Protein AF-A0A3D2EP25-F1 (afdb_monomer)

Structure (mmCIF, N/CA/C/O backbone):
data_AF-A0A3D2EP25-F1
#
_entry.id   AF-A0A3D2EP25-F1
#
loop_
_atom_site.group_PDB
_atom_site.id
_atom_site.type_symbol
_atom_site.label_atom_id
_atom_site.label_alt_id
_atom_site.label_comp_id
_atom_site.label_asym_id
_atom_site.label_entity_id
_atom_site.label_seq_id
_atom_site.pdbx_PDB_ins_code
_atom_site.Cartn_x
_atom_site.Cartn_y
_atom_site.Cartn_z
_atom_site.occupancy
_atom_site.B_iso_or_equiv
_atom_site.auth_seq_id
_atom_site.auth_comp_id
_atom_site.auth_asym_id
_atom_site.auth_atom_id
_atom_site.pdbx_PDB_model_num
ATOM 1 N N . ASP A 1 1 ? 24.628 8.363 -8.877 1.00 90.25 1 ASP A N 1
ATOM 2 C CA . ASP A 1 1 ? 23.465 8.975 -9.559 1.00 90.25 1 ASP A CA 1
ATOM 3 C C . ASP A 1 1 ? 23.582 8.885 -11.073 1.00 90.25 1 ASP A C 1
ATOM 5 O O . ASP A 1 1 ? 22.772 8.184 -11.657 1.00 90.25 1 ASP A O 1
ATOM 9 N N . GLY A 1 2 ? 24.633 9.426 -11.708 1.00 96.81 2 GLY A N 1
ATOM 10 C CA . GLY A 1 2 ? 24.825 9.293 -13.168 1.00 96.81 2 GLY A CA 1
ATOM 11 C C . GLY A 1 2 ? 24.742 7.853 -13.701 1.00 96.81 2 GLY A C 1
ATOM 12 O O . GLY A 1 2 ? 24.039 7.593 -14.666 1.00 96.81 2 GLY A O 1
ATOM 13 N N . ARG A 1 3 ? 25.333 6.878 -12.994 1.00 97.69 3 ARG A N 1
ATOM 14 C CA . ARG A 1 3 ? 25.239 5.460 -13.383 1.00 97.69 3 ARG A CA 1
ATOM 15 C C . ARG A 1 3 ? 23.808 4.904 -13.372 1.00 97.69 3 ARG A C 1
ATOM 17 O O . ARG A 1 3 ? 23.504 4.062 -14.204 1.00 97.69 3 ARG A O 1
ATOM 24 N N . PHE A 1 4 ? 22.944 5.357 -12.457 1.00 97.94 4 PHE A N 1
ATOM 25 C CA . PHE A 1 4 ? 21.532 4.951 -12.445 1.00 97.94 4 PHE A CA 1
ATOM 26 C C . PHE A 1 4 ? 20.822 5.490 -13.685 1.00 97.94 4 PHE A C 1
ATOM 28 O O . PHE A 1 4 ? 20.170 4.725 -14.385 1.00 97.94 4 PHE A O 1
ATOM 35 N N . LYS A 1 5 ? 21.019 6.778 -13.992 1.00 97.44 5 LYS A N 1
ATOM 36 C CA . LYS A 1 5 ? 20.476 7.408 -15.199 1.00 97.44 5 LYS A CA 1
ATOM 37 C C . LYS A 1 5 ? 20.883 6.645 -16.460 1.00 97.44 5 LYS A C 1
ATOM 39 O O . LYS A 1 5 ? 20.017 6.273 -17.242 1.00 97.44 5 LYS A O 1
ATOM 44 N N . ASP A 1 6 ? 22.177 6.382 -16.632 1.00 98.19 6 ASP A N 1
ATOM 45 C CA . ASP A 1 6 ? 22.689 5.740 -17.846 1.00 98.19 6 ASP A CA 1
ATOM 46 C C . ASP A 1 6 ? 22.157 4.308 -18.010 1.00 98.19 6 ASP A C 1
ATOM 48 O O . ASP A 1 6 ? 21.801 3.903 -19.113 1.00 98.19 6 ASP A O 1
ATOM 52 N N . LEU A 1 7 ? 22.070 3.541 -16.915 1.00 98.38 7 LEU A N 1
ATOM 53 C CA . LEU A 1 7 ? 21.555 2.170 -16.951 1.00 98.38 7 LEU A CA 1
ATOM 54 C C . LEU A 1 7 ? 20.055 2.122 -17.256 1.00 98.38 7 LEU A C 1
ATOM 56 O O . LEU A 1 7 ? 19.644 1.330 -18.099 1.00 98.38 7 LEU A O 1
ATOM 60 N N . PHE A 1 8 ? 19.248 2.972 -16.614 1.00 98.31 8 PHE A N 1
ATOM 61 C CA . PHE A 1 8 ? 17.814 3.040 -16.907 1.00 98.31 8 PHE A CA 1
ATOM 62 C C . PHE A 1 8 ? 17.558 3.499 -18.344 1.00 98.31 8 PHE A C 1
ATOM 64 O O . PHE A 1 8 ? 16.712 2.915 -19.016 1.00 98.31 8 PHE A O 1
ATOM 71 N N . GLN A 1 9 ? 18.311 4.490 -18.836 1.00 98.44 9 GLN A N 1
ATOM 72 C CA . GLN A 1 9 ? 18.203 4.945 -20.221 1.00 98.44 9 GLN A CA 1
ATOM 73 C C . GLN A 1 9 ? 18.540 3.819 -21.203 1.00 98.44 9 GLN A C 1
ATOM 75 O O . GLN A 1 9 ? 17.787 3.597 -22.145 1.00 98.44 9 GLN A O 1
ATOM 80 N N . HIS A 1 10 ? 19.632 3.086 -20.962 1.00 98.44 10 HIS A N 1
ATOM 81 C CA . HIS A 1 10 ? 20.029 1.963 -21.807 1.00 98.44 10 HIS A CA 1
ATOM 82 C C . HIS A 1 10 ? 18.936 0.890 -21.867 1.00 98.44 10 HIS A C 1
ATOM 84 O O . HIS A 1 10 ? 18.477 0.573 -22.957 1.00 98.44 10 HIS A O 1
ATOM 90 N N . VAL A 1 11 ? 18.467 0.404 -20.710 1.00 98.19 11 VAL A N 1
ATOM 91 C CA . VAL A 1 11 ? 17.406 -0.618 -20.628 1.00 98.19 11 VAL A CA 1
ATOM 92 C C . VAL A 1 11 ? 16.112 -0.128 -21.282 1.00 98.19 11 VAL A C 1
ATOM 94 O O . VAL A 1 11 ? 15.476 -0.868 -22.031 1.00 98.19 11 VAL A O 1
ATOM 97 N N . PHE A 1 12 ? 15.725 1.132 -21.056 1.00 98.38 12 PHE A N 1
ATOM 98 C CA . PHE A 1 12 ? 14.557 1.713 -21.712 1.00 98.38 12 PHE A CA 1
ATOM 99 C C . PHE A 1 12 ? 14.697 1.674 -23.237 1.00 98.38 12 PHE A C 1
ATOM 101 O O . PHE A 1 12 ? 13.811 1.164 -23.920 1.00 98.38 12 PHE A O 1
ATOM 108 N N . GLU A 1 13 ? 15.816 2.162 -23.772 1.00 98.25 13 GLU A N 1
ATOM 109 C CA . GLU A 1 13 ? 16.062 2.224 -25.213 1.00 98.25 13 GLU A CA 1
ATOM 110 C C . GLU A 1 13 ? 16.139 0.848 -25.872 1.00 98.25 13 GLU A C 1
ATOM 112 O O . GLU A 1 13 ? 15.640 0.694 -26.987 1.00 98.25 13 GLU A O 1
ATOM 117 N N . THR A 1 14 ? 16.750 -0.137 -25.210 1.00 98.25 14 THR A N 1
ATOM 118 C CA . THR A 1 14 ? 16.990 -1.458 -25.801 1.00 98.25 14 THR A CA 1
ATOM 119 C C . THR A 1 14 ? 15.847 -2.445 -25.603 1.00 98.25 14 THR A C 1
ATOM 121 O O . THR A 1 14 ? 15.717 -3.363 -26.408 1.00 98.25 14 THR A O 1
ATOM 124 N N . GLU A 1 15 ? 15.031 -2.298 -24.553 1.00 97.75 15 GLU A N 1
ATOM 125 C CA . GLU A 1 15 ? 14.063 -3.335 -24.158 1.00 97.75 15 GLU A CA 1
ATOM 126 C C . GLU A 1 15 ? 12.610 -2.852 -24.021 1.00 97.75 15 GLU A C 1
ATOM 128 O O . GLU A 1 15 ? 11.685 -3.664 -24.154 1.00 97.75 15 GLU A O 1
ATOM 133 N N . PHE A 1 16 ? 12.382 -1.561 -23.743 1.00 97.88 16 PHE A N 1
ATOM 134 C CA . PHE A 1 16 ? 11.060 -1.068 -23.326 1.00 97.88 16 PHE A CA 1
ATOM 135 C C . PHE A 1 16 ? 10.489 0.076 -24.162 1.00 97.88 16 PHE A C 1
ATOM 137 O O . PHE A 1 16 ? 9.285 0.305 -24.081 1.00 97.88 16 PHE A O 1
ATOM 144 N N . LYS A 1 17 ? 11.283 0.764 -24.986 1.00 98.06 17 LYS A N 1
ATOM 145 C CA . LYS A 1 17 ? 10.843 1.941 -25.747 1.00 98.06 17 LYS A CA 1
ATOM 146 C C . LYS A 1 17 ? 9.597 1.671 -26.591 1.00 98.06 17 LYS A C 1
ATOM 148 O O . LYS A 1 17 ? 8.623 2.414 -26.490 1.00 98.06 17 LYS A O 1
ATOM 153 N N . ASP A 1 18 ? 9.610 0.591 -27.367 1.00 98.31 18 ASP A N 1
ATOM 154 C CA . ASP A 1 18 ? 8.485 0.237 -28.238 1.00 98.31 18 ASP A CA 1
ATOM 155 C C . ASP A 1 18 ? 7.261 -0.206 -27.423 1.00 98.31 18 ASP A C 1
ATOM 157 O O . ASP A 1 18 ? 6.143 0.199 -27.726 1.00 98.31 18 ASP A O 1
ATOM 161 N N . LYS A 1 19 ? 7.472 -0.942 -26.322 1.00 98.25 19 LYS A N 1
ATOM 162 C CA . LYS A 1 19 ? 6.398 -1.369 -25.406 1.00 98.25 19 LYS A CA 1
ATOM 163 C C . LYS A 1 19 ? 5.729 -0.183 -24.709 1.00 98.25 19 LYS A C 1
ATOM 165 O O . LYS A 1 19 ? 4.517 -0.169 -24.534 1.00 98.25 19 LYS A O 1
ATOM 170 N N . PHE A 1 20 ? 6.512 0.819 -24.309 1.00 98.44 20 PHE A N 1
ATOM 171 C CA . PHE A 1 20 ? 6.000 2.052 -23.709 1.00 98.44 20 PHE A CA 1
ATOM 172 C C . PHE A 1 20 ? 5.191 2.859 -24.727 1.00 98.44 20 PHE A C 1
ATOM 174 O O . PHE A 1 20 ? 4.110 3.339 -24.394 1.00 98.44 20 PHE A O 1
ATOM 181 N N . ALA A 1 21 ? 5.674 2.954 -25.971 1.00 97.94 21 ALA A N 1
ATOM 182 C CA . ALA A 1 21 ? 4.949 3.615 -27.051 1.00 97.94 21 ALA A CA 1
ATOM 183 C C . ALA A 1 21 ? 3.622 2.905 -27.376 1.00 97.94 21 ALA A C 1
ATOM 185 O O . ALA A 1 21 ? 2.599 3.572 -27.511 1.00 97.94 21 ALA A O 1
ATOM 186 N N . GLU A 1 22 ? 3.621 1.571 -27.444 1.00 98.31 22 GLU A N 1
ATOM 187 C CA . GLU A 1 22 ? 2.414 0.757 -27.645 1.00 98.31 22 GLU A CA 1
ATOM 188 C C . GLU A 1 22 ? 1.399 0.941 -26.507 1.00 98.31 22 GLU A C 1
ATOM 190 O O . GLU A 1 22 ? 0.205 1.091 -26.757 1.00 98.31 22 GLU A O 1
ATOM 195 N N . ALA A 1 23 ? 1.875 1.002 -25.261 1.00 97.81 23 ALA A N 1
ATOM 196 C CA . ALA A 1 23 ? 1.041 1.244 -24.087 1.00 97.81 23 ALA A CA 1
ATOM 197 C C . ALA A 1 23 ? 0.655 2.725 -23.882 1.00 97.81 23 ALA A C 1
ATOM 199 O O . ALA A 1 23 ? -0.112 3.032 -22.970 1.00 97.81 23 ALA A O 1
ATOM 200 N N . GLY A 1 24 ? 1.171 3.653 -24.699 1.00 97.69 24 GLY A N 1
ATOM 201 C CA . GLY A 1 24 ? 0.888 5.088 -24.587 1.00 97.69 24 GLY A CA 1
ATOM 202 C C . GLY A 1 24 ? 1.452 5.753 -23.323 1.00 97.69 24 GLY A C 1
ATOM 203 O O . GLY A 1 24 ? 0.904 6.757 -22.870 1.00 97.69 24 GLY A O 1
ATOM 204 N N . ILE A 1 25 ? 2.527 5.206 -22.748 1.00 98.19 25 ILE A N 1
ATOM 205 C CA . ILE A 1 25 ? 3.183 5.703 -21.527 1.00 98.19 25 ILE A CA 1
ATOM 206 C C . ILE A 1 25 ? 4.621 6.157 -21.807 1.00 98.19 25 ILE A C 1
ATOM 208 O O . ILE A 1 25 ? 5.207 5.849 -22.844 1.00 98.19 25 ILE A O 1
ATOM 212 N N . THR A 1 26 ? 5.213 6.905 -20.875 1.00 97.56 26 THR A N 1
ATOM 213 C CA . THR A 1 26 ? 6.540 7.517 -21.050 1.00 97.56 26 THR A CA 1
ATOM 214 C C . THR A 1 26 ? 7.485 7.208 -19.895 1.00 97.56 26 THR A C 1
ATOM 216 O O . THR A 1 26 ? 7.055 7.005 -18.762 1.00 97.56 26 THR A O 1
ATOM 219 N N . TYR A 1 27 ? 8.786 7.232 -20.183 1.00 98.19 27 TYR A N 1
ATOM 220 C CA . TYR A 1 27 ? 9.862 7.212 -19.194 1.00 98.19 27 TYR A CA 1
ATOM 221 C C . TYR A 1 27 ? 10.592 8.559 -19.207 1.00 98.19 27 TYR A C 1
ATOM 223 O O . TYR A 1 27 ? 10.919 9.078 -20.275 1.00 98.19 27 TYR A O 1
ATOM 231 N N . GLU A 1 28 ? 10.867 9.112 -18.027 1.00 97.25 28 GLU A N 1
ATOM 232 C CA . GLU A 1 28 ? 11.650 10.337 -17.874 1.00 97.25 28 GLU A CA 1
ATOM 233 C C . GLU A 1 28 ? 12.527 10.258 -16.618 1.00 97.25 28 GLU A C 1
ATOM 235 O O . GLU A 1 28 ? 12.061 9.900 -15.537 1.00 97.25 28 GLU A O 1
ATOM 240 N N . HIS A 1 29 ? 13.801 10.631 -16.750 1.00 97.94 29 HIS A N 1
ATOM 241 C CA . HIS A 1 29 ? 14.674 10.881 -15.606 1.00 97.94 29 HIS A CA 1
ATOM 242 C C . HIS A 1 29 ? 14.550 12.344 -15.163 1.00 97.94 29 HIS A C 1
ATOM 244 O O . HIS A 1 29 ? 14.849 13.252 -15.941 1.00 97.94 29 HIS A O 1
ATOM 250 N N . ARG A 1 30 ? 14.256 12.575 -13.880 1.00 97.62 30 ARG A N 1
ATOM 251 C CA . ARG A 1 30 ? 14.241 13.907 -13.254 1.00 97.62 30 ARG A CA 1
ATOM 252 C C . ARG A 1 30 ? 15.264 14.006 -12.129 1.00 97.62 30 ARG A C 1
ATOM 254 O O . ARG A 1 30 ? 15.614 13.004 -11.509 1.00 97.62 30 ARG A O 1
ATOM 261 N N . LEU A 1 31 ? 15.756 15.219 -11.877 1.00 97.31 31 LEU A N 1
ATOM 262 C CA . LEU A 1 31 ? 16.482 15.498 -10.636 1.00 97.31 31 LEU A CA 1
ATOM 263 C C . LEU A 1 31 ? 15.503 15.428 -9.458 1.00 97.31 31 LEU A C 1
ATOM 265 O O . LEU A 1 31 ? 14.314 15.702 -9.619 1.00 97.31 31 LEU A O 1
ATOM 269 N N . ILE A 1 32 ? 15.994 15.014 -8.289 1.00 97.00 32 ILE A N 1
ATOM 270 C CA . ILE A 1 32 ? 15.132 14.679 -7.148 1.00 97.00 32 ILE A CA 1
ATOM 271 C C . ILE A 1 32 ? 14.321 15.879 -6.642 1.00 97.00 32 ILE A C 1
ATOM 273 O O . ILE A 1 32 ? 13.157 15.725 -6.293 1.00 97.00 32 ILE A O 1
ATOM 277 N N . ASP A 1 33 ? 14.910 17.072 -6.661 1.00 96.25 33 ASP A N 1
ATOM 278 C CA . ASP A 1 33 ? 14.290 18.339 -6.276 1.00 96.25 33 ASP A CA 1
ATOM 279 C C . ASP A 1 33 ? 13.156 18.763 -7.226 1.00 96.25 33 ASP A C 1
ATOM 281 O O . ASP A 1 33 ? 12.099 19.205 -6.772 1.00 96.25 33 ASP A O 1
ATOM 285 N N . ASP A 1 34 ? 13.328 18.572 -8.535 1.00 97.00 34 ASP A N 1
ATOM 286 C CA . ASP A 1 34 ? 12.252 18.772 -9.514 1.00 97.00 34 ASP A CA 1
ATOM 287 C C . ASP A 1 34 ? 11.157 17.700 -9.378 1.00 97.00 34 ASP A C 1
ATOM 289 O O . ASP A 1 34 ? 9.966 18.014 -9.399 1.00 97.00 34 ASP A O 1
ATOM 293 N N . MET A 1 35 ? 11.544 16.439 -9.159 1.00 97.75 35 MET A N 1
ATOM 294 C CA . MET A 1 35 ? 10.600 15.326 -9.037 1.00 97.75 35 MET A CA 1
ATOM 295 C C . MET A 1 35 ? 9.664 15.482 -7.832 1.00 97.75 35 MET A C 1
ATOM 297 O O . MET A 1 35 ? 8.453 15.326 -7.983 1.00 97.75 35 MET A O 1
ATOM 301 N N . VAL A 1 36 ? 10.188 15.845 -6.654 1.00 96.69 36 VAL A N 1
ATOM 302 C CA . VAL A 1 36 ? 9.347 16.086 -5.465 1.00 96.69 36 VAL A CA 1
ATOM 303 C C . VAL A 1 36 ? 8.373 17.248 -5.698 1.00 96.69 36 VAL A C 1
ATOM 305 O O . VAL A 1 36 ? 7.209 17.175 -5.309 1.00 96.69 36 VAL A O 1
ATOM 308 N N . ALA A 1 37 ? 8.809 18.308 -6.388 1.00 96.25 37 ALA A N 1
ATOM 309 C CA . ALA A 1 37 ? 7.964 19.459 -6.694 1.00 96.25 37 ALA A CA 1
ATOM 310 C C . ALA A 1 37 ? 6.874 19.128 -7.728 1.00 96.25 37 ALA A C 1
ATOM 312 O O . ALA A 1 37 ? 5.766 19.667 -7.649 1.00 96.25 37 ALA A O 1
ATOM 313 N N . ALA A 1 38 ? 7.180 18.258 -8.692 1.00 95.81 38 ALA A N 1
ATO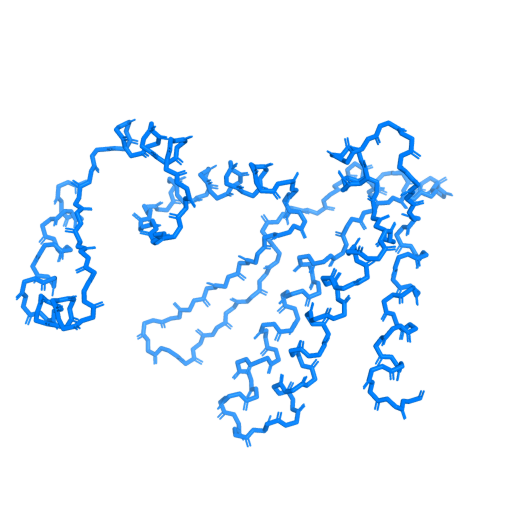M 314 C CA . ALA A 1 38 ? 6.231 17.761 -9.679 1.00 95.81 38 ALA A CA 1
ATOM 315 C C . ALA A 1 38 ? 5.186 16.837 -9.035 1.00 95.81 38 ALA A C 1
ATOM 317 O O . ALA A 1 38 ? 3.987 17.044 -9.234 1.00 95.81 38 ALA A O 1
ATOM 318 N N . ALA A 1 39 ? 5.623 15.892 -8.195 1.00 95.75 39 ALA A N 1
ATOM 319 C CA . ALA A 1 39 ? 4.756 14.941 -7.500 1.00 95.75 39 ALA A CA 1
ATOM 320 C C . ALA A 1 39 ? 3.680 15.632 -6.646 1.00 95.75 39 ALA A C 1
ATOM 322 O O . ALA A 1 39 ? 2.539 15.183 -6.626 1.00 95.75 39 ALA A O 1
ATOM 323 N N . LEU A 1 40 ? 4.009 16.762 -6.010 1.00 94.50 40 LEU A N 1
ATOM 324 C CA . LEU A 1 40 ? 3.052 17.562 -5.233 1.00 94.50 40 LEU A CA 1
ATOM 325 C C . LEU A 1 40 ? 1.984 18.272 -6.084 1.00 94.50 40 LEU A C 1
ATOM 327 O O . LEU A 1 40 ? 0.960 18.691 -5.550 1.00 94.50 40 LEU A O 1
ATOM 331 N N . LYS A 1 41 ? 2.231 18.473 -7.384 1.00 93.44 41 LYS A N 1
ATOM 332 C CA . LYS A 1 41 ? 1.333 19.209 -8.294 1.00 93.44 41 LYS A CA 1
ATOM 333 C C . LYS A 1 41 ? 0.514 18.293 -9.194 1.00 93.44 41 LYS A C 1
ATOM 335 O O . LYS A 1 41 ? -0.534 18.705 -9.687 1.00 93.44 41 LYS A O 1
ATOM 340 N N . TRP A 1 42 ? 1.019 17.099 -9.478 1.00 95.00 42 TRP A N 1
ATOM 341 C CA . TRP A 1 42 ? 0.348 16.129 -10.332 1.00 95.00 42 TRP A CA 1
ATOM 342 C C . TRP A 1 42 ? -0.794 15.422 -9.603 1.00 95.00 42 TRP A C 1
ATOM 344 O O . TRP A 1 42 ? -0.833 15.345 -8.381 1.00 95.00 42 TRP A O 1
ATOM 354 N N . SER A 1 43 ? -1.721 14.858 -10.374 1.00 94.38 43 SER A N 1
ATOM 355 C CA . SER A 1 43 ? -2.892 14.137 -9.856 1.00 94.38 43 SER A CA 1
ATOM 356 C C . SER A 1 43 ? -2.627 12.643 -9.601 1.00 94.38 43 SER A C 1
ATOM 358 O O . SER A 1 43 ? -3.559 11.845 -9.615 1.00 94.38 43 SER A O 1
ATOM 360 N N . GLY A 1 44 ? -1.365 12.249 -9.396 1.00 94.44 44 GLY A N 1
ATOM 361 C CA . GLY A 1 44 ? -0.954 10.844 -9.296 1.00 94.44 44 GLY A CA 1
ATOM 362 C C . GLY A 1 44 ? -0.928 10.113 -10.647 1.00 94.44 44 GLY A C 1
ATOM 363 O O . GLY A 1 44 ? -0.818 10.743 -11.698 1.00 94.44 44 GLY A O 1
ATOM 364 N N . GLY A 1 45 ? -0.998 8.775 -10.619 1.00 94.56 45 GLY A N 1
ATOM 365 C CA . GLY A 1 45 ? -1.067 7.938 -11.829 1.00 94.56 45 GLY A CA 1
ATOM 366 C C . GLY A 1 45 ? 0.277 7.625 -12.498 1.00 94.56 45 GLY A C 1
ATOM 367 O O . GLY A 1 45 ? 0.314 7.351 -13.694 1.00 94.56 45 GLY A O 1
ATOM 368 N N . PHE A 1 46 ? 1.380 7.667 -11.748 1.00 96.56 46 PHE A N 1
ATOM 369 C CA . PHE A 1 46 ? 2.725 7.365 -12.241 1.00 96.56 46 PHE A CA 1
ATOM 370 C C . PHE A 1 46 ? 3.481 6.441 -11.280 1.00 96.56 46 PHE A C 1
ATOM 372 O O . PHE A 1 46 ? 3.166 6.367 -10.093 1.00 96.56 46 PHE A O 1
ATOM 379 N N . VAL A 1 47 ? 4.508 5.759 -11.795 1.00 97.19 47 VAL A N 1
ATOM 380 C CA . VAL A 1 47 ? 5.464 4.992 -10.985 1.00 97.19 47 VAL A CA 1
ATOM 381 C C . VAL A 1 47 ? 6.700 5.847 -10.742 1.00 97.19 47 VAL A C 1
ATOM 383 O O . VAL A 1 47 ? 7.314 6.341 -11.688 1.00 97.19 47 VAL A O 1
ATOM 386 N N . TRP A 1 48 ? 7.087 5.996 -9.477 1.00 97.69 48 TRP A N 1
ATOM 387 C CA . TRP A 1 48 ? 8.305 6.700 -9.092 1.00 97.69 48 TRP A CA 1
ATOM 388 C C . TRP A 1 48 ? 9.396 5.704 -8.700 1.00 97.69 48 TRP A C 1
ATOM 390 O O . TRP A 1 48 ? 9.385 5.137 -7.610 1.00 97.69 48 TRP A O 1
ATOM 400 N N . ALA A 1 49 ? 10.357 5.489 -9.599 1.00 97.88 49 ALA A N 1
ATOM 401 C CA . ALA A 1 49 ? 11.536 4.685 -9.302 1.00 97.88 49 ALA A CA 1
ATOM 402 C C . ALA A 1 49 ? 12.521 5.487 -8.434 1.00 97.88 49 ALA A C 1
ATOM 404 O O . ALA A 1 49 ? 13.231 6.364 -8.931 1.00 97.88 49 ALA A O 1
ATOM 405 N N . CYS A 1 50 ? 12.564 5.184 -7.138 1.00 97.88 50 CYS A N 1
ATOM 406 C CA . CYS A 1 50 ? 13.464 5.827 -6.187 1.00 97.88 50 CYS A CA 1
ATOM 407 C C . CYS A 1 50 ? 14.731 4.999 -5.945 1.00 97.88 50 CYS A C 1
ATOM 409 O O . CYS A 1 50 ? 14.714 3.767 -5.954 1.00 97.88 50 CYS A O 1
ATOM 411 N N . LYS A 1 51 ? 15.845 5.679 -5.654 1.00 97.94 51 LYS A N 1
ATOM 412 C CA . LYS A 1 51 ? 16.981 5.031 -4.983 1.00 97.94 51 LYS A CA 1
ATOM 413 C C . LYS A 1 51 ? 16.579 4.682 -3.549 1.00 97.94 51 LYS A C 1
ATOM 415 O O . LYS A 1 51 ? 15.647 5.267 -3.020 1.00 97.94 51 LYS A O 1
ATOM 420 N N . ASN A 1 52 ? 17.340 3.795 -2.910 1.00 96.12 52 ASN A N 1
ATOM 421 C CA . ASN A 1 52 ? 17.022 3.240 -1.590 1.00 96.12 52 ASN A CA 1
ATOM 422 C C . ASN A 1 52 ? 16.578 4.302 -0.554 1.00 96.12 52 ASN A C 1
ATOM 424 O O . ASN A 1 52 ? 15.428 4.304 -0.135 1.00 96.12 52 ASN A O 1
ATOM 428 N N . TYR A 1 53 ? 17.442 5.274 -0.240 1.00 95.88 53 TYR A N 1
ATOM 429 C CA . TYR A 1 53 ? 17.120 6.326 0.735 1.00 95.88 53 TYR A CA 1
ATOM 430 C C . TYR A 1 53 ? 15.972 7.250 0.294 1.00 95.88 53 TYR A C 1
ATOM 432 O O . TYR A 1 53 ? 15.139 7.636 1.108 1.00 95.88 53 TYR A O 1
ATOM 440 N N . ASP A 1 54 ? 15.912 7.601 -0.995 1.00 96.25 54 ASP A N 1
ATOM 441 C CA . ASP A 1 54 ? 14.820 8.430 -1.515 1.00 96.25 54 ASP A CA 1
ATOM 442 C C . ASP A 1 54 ? 13.481 7.680 -1.406 1.00 96.25 54 ASP A C 1
ATOM 444 O O . ASP A 1 54 ? 12.461 8.282 -1.099 1.00 96.25 54 ASP A O 1
ATOM 448 N N . GLY A 1 55 ? 13.483 6.360 -1.614 1.00 95.38 55 GLY A N 1
ATOM 449 C CA . GLY A 1 55 ? 12.308 5.501 -1.494 1.00 95.38 55 GLY A CA 1
ATOM 450 C C . GLY A 1 55 ? 11.810 5.414 -0.059 1.00 95.38 55 GLY A C 1
ATOM 451 O O . GLY A 1 55 ? 10.625 5.629 0.167 1.00 95.38 55 GLY A O 1
ATOM 452 N N . ASP A 1 56 ? 12.718 5.193 0.891 1.00 91.00 56 ASP A N 1
ATOM 453 C CA . ASP A 1 56 ? 12.431 5.187 2.331 1.00 91.00 56 ASP A CA 1
ATOM 454 C C . ASP A 1 56 ? 11.702 6.480 2.746 1.00 91.00 56 ASP A C 1
ATOM 456 O O . ASP A 1 56 ? 10.526 6.466 3.102 1.00 91.00 56 ASP A O 1
ATOM 460 N N . VAL A 1 57 ? 12.325 7.641 2.524 1.00 92.62 57 VAL A N 1
ATOM 461 C CA . VAL A 1 57 ? 11.769 8.933 2.966 1.00 92.62 57 VAL A CA 1
ATOM 462 C C . VAL A 1 57 ? 10.514 9.356 2.190 1.00 92.62 57 VAL A C 1
ATOM 464 O O . VAL A 1 57 ? 9.568 9.905 2.767 1.00 92.62 57 VAL A O 1
ATOM 467 N N . GLN A 1 58 ? 10.499 9.179 0.865 1.00 95.25 58 GLN A N 1
ATOM 468 C CA . GLN A 1 58 ? 9.380 9.661 0.051 1.00 95.25 58 GLN A CA 1
ATOM 469 C C . GLN A 1 58 ? 8.159 8.744 0.147 1.00 95.25 58 GLN A C 1
ATOM 471 O O . GLN A 1 58 ? 7.043 9.247 0.033 1.00 95.25 58 GLN A O 1
ATOM 476 N N . SER A 1 59 ? 8.335 7.444 0.410 1.00 93.44 59 SER A N 1
ATOM 477 C CA . SER A 1 59 ? 7.209 6.527 0.627 1.00 93.44 59 SER A CA 1
ATOM 478 C C . SER A 1 59 ? 6.349 6.957 1.818 1.00 93.44 59 SER A C 1
ATOM 480 O O . SER A 1 59 ? 5.138 7.103 1.660 1.00 93.44 59 SER A O 1
ATOM 482 N N . ASP A 1 60 ? 6.968 7.313 2.946 1.00 88.25 60 ASP A N 1
ATOM 483 C CA . ASP A 1 60 ? 6.281 7.860 4.122 1.00 88.25 60 ASP A CA 1
ATOM 484 C C . ASP A 1 60 ? 5.547 9.172 3.815 1.00 88.25 60 ASP A C 1
ATOM 486 O O . ASP A 1 60 ? 4.411 9.388 4.249 1.00 88.25 60 ASP A O 1
ATOM 490 N N . THR A 1 61 ? 6.175 10.053 3.029 1.00 91.69 61 THR A N 1
ATOM 491 C CA . THR A 1 61 ? 5.572 11.332 2.620 1.00 91.69 61 THR A CA 1
ATOM 492 C C . THR A 1 61 ? 4.328 11.101 1.760 1.00 91.69 61 THR A C 1
ATOM 494 O O . THR A 1 61 ? 3.293 11.732 1.981 1.00 91.69 61 THR A O 1
ATOM 497 N N . VAL A 1 62 ? 4.407 10.168 0.807 1.00 93.38 62 VAL A N 1
ATOM 498 C CA . VAL A 1 62 ? 3.275 9.769 -0.036 1.00 93.38 62 VAL A CA 1
ATOM 499 C C . VAL A 1 62 ? 2.181 9.130 0.819 1.00 93.38 62 VAL A C 1
ATOM 501 O O . VAL A 1 62 ? 1.039 9.574 0.751 1.00 93.38 62 VAL A O 1
ATOM 504 N N . ALA A 1 63 ? 2.510 8.167 1.683 1.00 88.75 63 ALA A N 1
ATOM 505 C CA . ALA A 1 63 ? 1.540 7.494 2.547 1.00 88.75 63 ALA A CA 1
ATOM 506 C C . ALA A 1 63 ? 0.758 8.484 3.421 1.00 88.75 63 ALA A C 1
ATOM 508 O O . ALA A 1 63 ? -0.469 8.430 3.508 1.00 88.75 63 ALA A O 1
ATOM 509 N N . GLN A 1 64 ? 1.465 9.444 4.022 1.00 87.38 64 GLN A N 1
ATOM 510 C CA . GLN A 1 64 ? 0.845 10.488 4.827 1.00 87.38 64 GLN A CA 1
ATOM 511 C C . GLN A 1 64 ? -0.001 11.454 3.982 1.00 87.38 64 GLN A C 1
ATOM 513 O O . GLN A 1 64 ? -1.055 11.892 4.445 1.00 87.38 64 GLN A O 1
ATOM 518 N N . GLY A 1 65 ? 0.423 11.766 2.752 1.00 91.31 65 GLY A N 1
ATOM 519 C CA . GLY A 1 65 ? -0.333 12.588 1.799 1.00 91.31 65 GLY A CA 1
ATOM 520 C C . GLY A 1 65 ? -1.631 11.934 1.309 1.00 91.31 65 GLY A C 1
ATOM 521 O O . GLY A 1 65 ? -2.605 12.636 1.051 1.00 91.31 65 GLY A O 1
ATOM 522 N N . PHE A 1 66 ? -1.671 10.600 1.254 1.00 90.94 66 PHE A N 1
ATOM 523 C CA . PHE A 1 66 ? -2.878 9.808 0.976 1.00 90.94 66 PHE A CA 1
ATOM 524 C C . PHE A 1 66 ? -3.702 9.479 2.234 1.00 90.94 66 PHE A C 1
ATOM 526 O O . PHE A 1 66 ? -4.726 8.805 2.151 1.00 90.94 66 PHE A O 1
ATOM 533 N N . GLY A 1 67 ? -3.290 9.991 3.396 1.00 89.94 67 GLY A N 1
ATOM 534 C CA . GLY A 1 67 ? -4.072 10.002 4.626 1.00 89.94 67 GLY A CA 1
ATOM 535 C C . GLY A 1 67 ? -3.306 9.468 5.831 1.00 89.94 67 GLY A C 1
ATOM 536 O O . GLY A 1 67 ? -3.145 10.173 6.826 1.00 89.94 67 GLY A O 1
ATOM 537 N N . SER A 1 68 ? -2.823 8.229 5.768 1.00 86.75 68 SER A N 1
ATOM 538 C CA . SER A 1 68 ? -2.177 7.561 6.904 1.00 86.75 68 SER A CA 1
ATOM 539 C C . SER A 1 68 ? -1.164 6.527 6.426 1.00 86.75 68 SER A C 1
ATOM 541 O O . SER A 1 68 ? -1.417 5.805 5.463 1.00 86.75 68 SER A O 1
ATOM 543 N N . LEU A 1 69 ? -0.057 6.373 7.162 1.00 81.19 69 LEU A N 1
ATOM 544 C CA . LEU A 1 69 ? 0.901 5.278 6.950 1.00 81.19 69 LEU A CA 1
ATOM 545 C C . LEU A 1 69 ? 0.236 3.893 7.074 1.00 81.19 69 LEU A C 1
ATOM 547 O O . LEU A 1 69 ? 0.712 2.919 6.499 1.00 81.19 69 LEU A O 1
ATOM 551 N N . GLY A 1 70 ? -0.891 3.799 7.792 1.00 81.25 70 GLY A N 1
ATOM 552 C CA . GLY A 1 70 ? -1.698 2.580 7.889 1.00 81.25 70 GLY A CA 1
ATOM 553 C C . GLY A 1 70 ? -2.409 2.174 6.593 1.00 81.25 70 GLY A C 1
ATOM 554 O O . GLY A 1 70 ? -3.007 1.102 6.561 1.00 81.25 70 GLY A O 1
ATOM 555 N N . LEU A 1 71 ? -2.352 3.001 5.542 1.00 86.81 71 LEU A N 1
ATOM 556 C CA . LEU A 1 71 ? -3.000 2.774 4.245 1.00 86.81 71 LEU A CA 1
ATOM 557 C C . LEU A 1 71 ? -2.007 2.487 3.105 1.00 86.81 71 LEU A C 1
ATOM 559 O O . LEU A 1 71 ? -2.383 2.552 1.936 1.00 86.81 71 LEU A O 1
ATOM 563 N N . MET A 1 72 ? -0.747 2.175 3.420 1.00 89.94 72 MET A N 1
ATOM 564 C CA . MET A 1 72 ? 0.272 1.844 2.422 1.00 89.94 72 MET A CA 1
ATOM 565 C C . MET A 1 72 ? 0.679 0.369 2.485 1.00 89.94 72 MET A C 1
ATOM 567 O O . MET A 1 72 ? 0.882 -0.199 3.558 1.00 89.94 72 MET A O 1
ATOM 571 N N . THR A 1 73 ? 0.834 -0.242 1.311 1.00 90.19 73 THR A N 1
ATOM 572 C CA . THR A 1 73 ? 1.382 -1.593 1.140 1.00 90.19 73 THR A CA 1
ATOM 573 C C . THR A 1 73 ? 2.877 -1.537 0.840 1.00 90.19 73 THR A C 1
ATOM 575 O O . THR A 1 73 ? 3.277 -0.728 0.002 1.00 90.19 73 THR A O 1
ATOM 578 N N . SER A 1 74 ? 3.673 -2.439 1.421 1.00 92.62 74 SER A N 1
ATOM 579 C CA . SER A 1 74 ? 5.072 -2.666 1.035 1.00 92.62 74 SER A CA 1
ATOM 580 C C . SER A 1 74 ? 5.251 -4.105 0.549 1.00 92.62 74 SER A C 1
ATOM 582 O O . SER A 1 74 ? 4.806 -5.049 1.203 1.00 92.62 74 SER A O 1
ATOM 584 N N . VAL A 1 75 ? 5.844 -4.268 -0.636 1.00 94.00 75 VAL A N 1
ATOM 585 C CA . VAL A 1 75 ? 6.127 -5.576 -1.238 1.00 94.00 75 VAL A CA 1
ATOM 586 C C . VAL A 1 75 ? 7.510 -5.539 -1.878 1.00 94.00 75 VAL A C 1
ATOM 588 O O . VAL A 1 75 ? 7.727 -4.833 -2.865 1.00 94.00 75 VAL A O 1
ATOM 591 N N . LEU A 1 76 ? 8.430 -6.340 -1.350 1.00 94.50 76 LEU A N 1
ATOM 592 C CA . LEU A 1 76 ? 9.725 -6.615 -1.953 1.00 94.50 76 LEU A CA 1
ATOM 593 C C . LEU A 1 76 ? 9.601 -7.816 -2.893 1.00 94.50 76 LEU A C 1
ATOM 595 O O . LEU A 1 76 ? 9.196 -8.902 -2.487 1.00 94.50 76 LEU A O 1
ATOM 599 N N . MET A 1 77 ? 10.000 -7.641 -4.151 1.00 94.19 77 MET A N 1
ATOM 600 C CA . MET A 1 77 ? 10.013 -8.706 -5.154 1.00 94.19 77 MET A CA 1
ATOM 601 C C . MET A 1 77 ? 11.415 -8.873 -5.736 1.00 94.19 77 MET A C 1
ATOM 603 O O . MET A 1 77 ? 12.069 -7.896 -6.106 1.00 94.19 77 MET A O 1
ATOM 607 N N . THR A 1 78 ? 11.883 -10.116 -5.836 1.00 94.62 78 THR A N 1
ATOM 608 C CA . THR A 1 78 ? 13.156 -10.421 -6.499 1.00 94.62 78 THR A CA 1
ATOM 609 C C . THR A 1 78 ? 13.043 -10.305 -8.024 1.00 94.62 78 THR A C 1
ATOM 611 O O . THR A 1 78 ? 11.965 -10.516 -8.577 1.00 94.62 78 THR A O 1
ATOM 614 N N . PRO A 1 79 ? 14.148 -10.039 -8.750 1.00 90.75 79 PRO A N 1
ATOM 615 C CA . PRO A 1 79 ? 14.114 -9.869 -10.208 1.00 90.75 79 PRO A CA 1
ATOM 616 C C . PRO A 1 79 ? 13.616 -11.087 -10.999 1.00 90.75 79 PRO A C 1
ATOM 618 O O . PRO A 1 79 ? 13.201 -10.942 -12.144 1.00 90.75 79 PRO A O 1
ATOM 621 N N . ASP A 1 80 ? 13.672 -12.289 -10.419 1.00 92.06 80 ASP A N 1
ATOM 622 C CA . ASP A 1 80 ? 13.140 -13.510 -11.033 1.00 92.06 80 ASP A CA 1
ATOM 623 C C . ASP A 1 80 ? 11.613 -13.652 -10.888 1.00 92.06 80 ASP A C 1
ATOM 625 O O . ASP A 1 80 ? 11.036 -14.573 -11.467 1.00 92.06 80 ASP A O 1
ATOM 629 N N . GLY A 1 81 ? 10.970 -12.765 -10.118 1.00 89.44 81 GLY A N 1
ATOM 630 C CA . GLY A 1 81 ? 9.533 -12.760 -9.852 1.00 89.44 81 GLY A CA 1
ATOM 631 C C . GLY A 1 81 ? 9.041 -13.911 -8.973 1.00 89.44 81 GLY A C 1
ATOM 632 O O . GLY A 1 81 ? 7.835 -14.129 -8.898 1.00 89.44 81 GLY A O 1
ATOM 633 N N . LYS A 1 82 ? 9.941 -14.674 -8.333 1.00 91.94 82 LYS A N 1
ATOM 634 C CA . LYS A 1 82 ? 9.587 -15.905 -7.595 1.00 91.94 82 LYS A CA 1
ATOM 635 C C . LYS A 1 82 ? 9.638 -15.765 -6.083 1.00 91.94 82 LYS A C 1
ATOM 637 O O . LYS A 1 82 ? 9.023 -16.567 -5.384 1.00 91.94 82 LYS A O 1
ATOM 642 N N . THR A 1 83 ? 10.385 -14.790 -5.575 1.00 95.56 83 THR A N 1
ATOM 643 C CA . THR A 1 83 ? 10.476 -14.527 -4.139 1.00 95.56 83 THR A CA 1
ATOM 644 C C . THR A 1 83 ? 9.830 -13.189 -3.843 1.00 95.56 83 THR A C 1
ATOM 646 O O . THR A 1 83 ? 10.153 -12.176 -4.466 1.00 95.56 83 THR A O 1
ATOM 649 N N . VAL A 1 84 ? 8.907 -13.212 -2.886 1.00 95.62 84 VAL A N 1
ATOM 650 C CA . VAL A 1 84 ? 8.178 -12.036 -2.434 1.00 95.62 84 VAL A CA 1
ATOM 651 C C . VAL A 1 84 ? 8.250 -11.965 -0.917 1.00 95.62 84 VAL A C 1
ATOM 653 O O . VAL A 1 84 ? 8.084 -12.974 -0.233 1.00 95.62 84 VAL A O 1
ATOM 656 N N . GLU A 1 85 ? 8.488 -10.768 -0.411 1.00 96.56 85 GLU A N 1
ATOM 657 C CA . GLU A 1 85 ? 8.339 -10.398 0.988 1.00 96.56 85 GLU A CA 1
ATOM 658 C C . GLU A 1 85 ? 7.317 -9.251 1.043 1.00 96.56 85 GLU A C 1
ATOM 660 O O . GLU A 1 85 ? 7.282 -8.399 0.155 1.00 96.56 85 GLU A O 1
ATOM 665 N N . ALA A 1 86 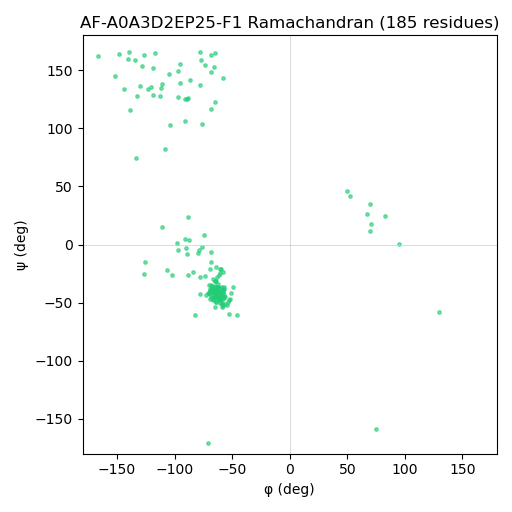? 6.387 -9.318 1.994 1.00 95.75 86 ALA A N 1
ATOM 666 C CA . ALA A 1 86 ? 5.299 -8.360 2.127 1.00 95.75 86 ALA A CA 1
ATOM 667 C C . ALA A 1 86 ? 5.201 -7.917 3.584 1.00 95.75 86 ALA A C 1
ATOM 669 O O . ALA A 1 86 ? 5.063 -8.750 4.484 1.00 95.75 86 ALA A O 1
ATOM 670 N N . GLU A 1 87 ? 5.204 -6.606 3.793 1.00 93.81 87 GLU A N 1
ATOM 671 C CA . GLU A 1 87 ? 5.200 -5.986 5.113 1.00 93.81 87 GLU A CA 1
ATOM 672 C C . GLU A 1 87 ? 4.284 -4.758 5.155 1.00 93.81 87 GLU A C 1
ATOM 674 O O . GLU A 1 87 ? 3.837 -4.218 4.136 1.00 93.81 87 GLU A O 1
ATOM 679 N N . ALA A 1 88 ? 3.989 -4.309 6.373 1.00 87.88 88 ALA A N 1
ATOM 680 C CA . ALA A 1 88 ? 3.415 -2.989 6.579 1.00 87.88 88 ALA A CA 1
ATOM 681 C C . ALA A 1 88 ? 4.530 -1.942 6.454 1.00 87.88 88 ALA A C 1
ATOM 683 O O . ALA A 1 88 ? 5.595 -2.115 7.037 1.00 87.88 88 ALA A O 1
ATOM 684 N N . ALA A 1 89 ? 4.267 -0.826 5.770 1.00 80.06 89 ALA A N 1
ATOM 685 C CA . ALA A 1 89 ? 5.261 0.241 5.607 1.00 80.06 89 ALA A CA 1
ATOM 686 C C . ALA A 1 89 ? 5.589 0.987 6.921 1.00 80.06 89 ALA A C 1
ATOM 688 O O . ALA A 1 89 ? 6.572 1.713 7.003 1.00 80.06 89 ALA A O 1
ATOM 689 N N . HIS A 1 90 ? 4.770 0.827 7.966 1.00 84.25 90 HIS A N 1
ATOM 690 C CA . HIS A 1 90 ? 4.957 1.513 9.242 1.00 84.25 90 HIS A CA 1
ATOM 691 C C . HIS A 1 90 ? 5.728 0.670 10.272 1.00 84.25 90 HIS A C 1
ATOM 693 O O . HIS A 1 90 ? 5.647 -0.556 10.313 1.00 84.25 90 HIS A O 1
ATOM 699 N N . GLY A 1 91 ? 6.380 1.346 11.223 1.00 85.25 91 GLY A N 1
ATOM 700 C CA . GLY A 1 91 ? 7.009 0.698 12.379 1.00 85.25 91 GLY A CA 1
ATOM 701 C C . GLY A 1 91 ? 6.016 0.135 13.412 1.00 85.25 91 GLY A C 1
ATOM 702 O O . GLY A 1 91 ? 4.801 0.139 13.243 1.00 85.25 91 GLY A O 1
ATOM 703 N N . THR A 1 92 ? 6.525 -0.292 14.567 1.00 90.25 92 THR A N 1
ATOM 704 C CA . THR A 1 92 ? 5.769 -1.032 15.605 1.00 90.25 92 THR A CA 1
ATOM 705 C C . THR A 1 92 ? 4.776 -0.202 16.438 1.00 90.25 92 THR A C 1
ATOM 707 O O . THR A 1 92 ? 4.246 -0.684 17.439 1.00 90.25 92 THR A O 1
ATOM 710 N N . VAL A 1 93 ? 4.530 1.060 16.069 1.00 90.75 93 VAL A N 1
ATOM 711 C CA . VAL A 1 93 ? 3.586 1.975 16.742 1.00 90.75 93 VAL A CA 1
ATOM 712 C C . VAL A 1 93 ? 3.789 2.025 18.272 1.00 90.75 93 VAL A C 1
ATOM 714 O O . VAL A 1 93 ? 2.847 1.981 19.068 1.00 90.75 93 VAL A O 1
ATOM 717 N N . THR A 1 94 ? 5.048 2.152 18.716 1.00 93.38 94 THR A N 1
ATOM 718 C CA . THR A 1 94 ? 5.467 2.049 20.132 1.00 93.38 94 THR A CA 1
ATOM 719 C C . THR A 1 94 ? 4.626 2.889 21.095 1.00 93.38 94 THR A C 1
ATOM 721 O O . THR A 1 94 ? 4.342 2.464 22.214 1.00 93.38 94 THR A O 1
ATOM 724 N N . ARG A 1 95 ? 4.184 4.080 20.675 1.00 92.88 95 ARG A N 1
ATOM 725 C CA . ARG A 1 95 ? 3.323 4.948 21.489 1.00 92.88 95 ARG A CA 1
ATOM 726 C C . ARG A 1 95 ? 2.002 4.267 21.867 1.00 92.88 95 ARG A C 1
ATOM 728 O O . ARG A 1 95 ? 1.604 4.347 23.027 1.00 92.88 95 ARG A O 1
ATOM 735 N N . HIS A 1 96 ? 1.336 3.604 20.922 1.00 95.19 96 HIS A N 1
ATOM 736 C CA . HIS A 1 96 ? 0.094 2.874 21.192 1.00 95.19 96 HIS A CA 1
ATOM 737 C C . HIS A 1 96 ? 0.374 1.649 22.060 1.00 95.19 96 HIS A C 1
ATOM 739 O O . HIS A 1 96 ? -0.346 1.406 23.025 1.00 95.19 96 HIS A O 1
ATOM 745 N N . TYR A 1 97 ? 1.483 0.950 21.807 1.00 96.81 97 TYR A N 1
ATOM 746 C CA . TYR A 1 97 ? 1.889 -0.183 22.635 1.00 96.81 97 TYR A CA 1
ATOM 747 C C . TYR A 1 97 ? 2.084 0.201 24.114 1.00 96.81 97 TYR A C 1
ATOM 749 O O . TYR A 1 97 ? 1.641 -0.519 25.006 1.00 96.81 97 TYR A O 1
ATOM 757 N N . ARG A 1 98 ? 2.654 1.378 24.413 1.00 96.50 98 ARG A N 1
ATOM 758 C CA . ARG A 1 98 ? 2.781 1.873 25.800 1.00 96.50 98 ARG A CA 1
ATOM 759 C C . ARG A 1 98 ? 1.436 2.156 26.475 1.00 96.50 98 ARG A C 1
ATOM 761 O O . ARG A 1 98 ? 1.344 2.004 27.690 1.00 96.50 98 ARG A O 1
ATOM 768 N N . LEU A 1 99 ? 0.412 2.564 25.724 1.00 96.19 99 LEU A N 1
ATOM 769 C CA . LEU A 1 99 ? -0.951 2.727 26.246 1.00 96.19 99 LEU A CA 1
ATOM 770 C C . LEU A 1 99 ? -1.600 1.365 26.509 1.00 96.19 99 LEU A C 1
ATOM 772 O O . LEU A 1 99 ? -2.158 1.159 27.585 1.00 96.19 99 LEU A O 1
ATOM 776 N N . HIS A 1 100 ? -1.439 0.422 25.581 1.00 96.44 100 HIS A N 1
ATOM 777 C CA . HIS A 1 100 ? -1.903 -0.952 25.747 1.00 96.44 100 HIS A CA 1
ATOM 778 C C . HIS A 1 100 ? -1.307 -1.615 27.003 1.00 96.44 100 HIS A C 1
ATOM 780 O O . HIS A 1 100 ? -2.041 -2.194 27.796 1.00 96.44 100 HIS A O 1
ATOM 786 N N . GLN A 1 101 ? -0.005 -1.436 27.267 1.00 97.31 101 GLN A N 1
ATOM 787 C CA . GLN A 1 101 ? 0.644 -1.934 28.492 1.00 97.31 101 GLN A CA 1
ATOM 788 C C . GLN A 1 101 ? 0.051 -1.364 29.794 1.00 97.31 101 GLN A C 1
ATOM 790 O O . GLN A 1 101 ? 0.224 -1.954 30.855 1.00 97.31 101 GLN A O 1
ATOM 795 N N . GLN A 1 102 ? -0.635 -0.221 29.727 1.00 97.56 102 GLN A N 1
ATOM 796 C CA . GLN A 1 102 ? -1.337 0.390 30.861 1.00 97.56 102 GLN A CA 1
ATOM 797 C C . GLN A 1 102 ? -2.803 -0.067 30.964 1.00 97.56 102 GLN A C 1
ATOM 799 O O . GLN A 1 102 ? -3.543 0.481 31.776 1.00 97.56 102 GLN A O 1
ATOM 804 N N . GLY A 1 103 ? -3.249 -1.005 30.120 1.00 96.19 103 GLY A N 1
ATOM 805 C CA . GLY A 1 103 ? -4.649 -1.426 30.026 1.00 96.19 103 GLY A CA 1
ATOM 806 C C . GLY A 1 103 ? -5.569 -0.373 29.402 1.00 96.19 103 GLY A C 1
ATOM 807 O O 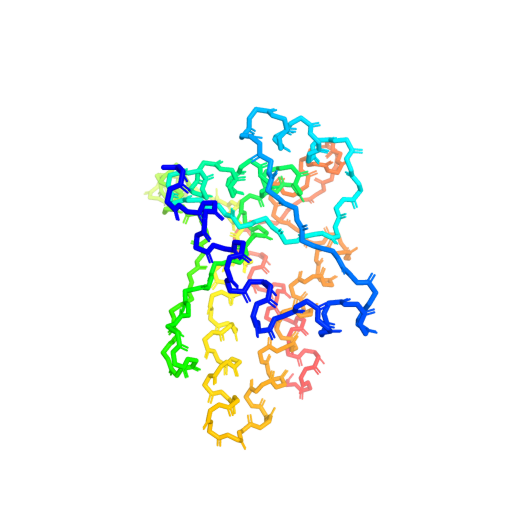. GLY A 1 103 ? -6.779 -0.430 29.595 1.00 96.19 103 GLY A O 1
ATOM 808 N N . LYS A 1 104 ? -5.012 0.619 28.692 1.00 96.38 104 LYS A N 1
ATOM 809 C CA . LYS A 1 104 ? -5.804 1.647 28.008 1.00 96.38 104 LYS A CA 1
ATOM 810 C C . LYS A 1 104 ? -6.196 1.173 26.615 1.00 96.38 104 LYS A C 1
ATOM 812 O O . LYS A 1 104 ? -5.376 0.604 25.895 1.00 96.38 104 LYS A O 1
ATOM 817 N N . GLU A 1 105 ? -7.422 1.503 26.226 1.00 94.75 105 GLU A N 1
ATOM 818 C CA . GLU A 1 105 ? -7.896 1.333 24.855 1.00 94.75 105 GLU A CA 1
ATOM 819 C C . GLU A 1 105 ? -7.013 2.103 23.863 1.00 94.75 105 GLU A C 1
ATOM 821 O O . GLU A 1 105 ? -6.527 3.207 24.137 1.00 94.75 105 GLU A O 1
ATOM 826 N N . THR A 1 106 ? -6.813 1.508 22.690 1.00 97.44 106 THR A N 1
ATOM 827 C CA . THR A 1 106 ? -6.051 2.092 21.578 1.00 97.44 106 THR A CA 1
ATOM 828 C C . THR A 1 106 ? -6.900 2.074 20.315 1.00 97.44 106 THR A C 1
ATOM 830 O O . THR A 1 106 ? -7.893 1.360 20.246 1.00 97.44 106 THR A O 1
ATOM 833 N N . SER A 1 107 ? -6.521 2.866 19.317 1.00 96.81 107 SER A N 1
ATOM 834 C CA . SER A 1 107 ? -7.119 2.824 17.981 1.00 96.81 107 SER A CA 1
ATOM 835 C C . SER A 1 107 ? -5.983 2.829 16.965 1.00 96.81 107 SER A C 1
ATOM 837 O O . SER A 1 107 ? -5.601 3.864 16.423 1.00 96.81 107 SER A O 1
ATOM 839 N N . THR A 1 108 ? -5.327 1.677 16.855 1.00 96.19 108 THR A N 1
ATOM 840 C CA . THR A 1 108 ? -4.239 1.423 15.909 1.00 96.19 108 THR A CA 1
ATOM 841 C C . THR A 1 108 ? -4.845 0.869 14.632 1.00 96.19 108 THR A C 1
ATOM 843 O O . THR A 1 108 ? -5.548 -0.133 14.694 1.00 96.19 108 THR A O 1
ATOM 846 N N . ASN A 1 109 ? -4.559 1.499 13.497 1.00 95.25 109 ASN A N 1
ATOM 847 C CA . ASN A 1 109 ? -5.014 1.043 12.190 1.00 95.25 109 ASN A CA 1
ATOM 848 C C . ASN A 1 109 ? -4.316 -0.276 11.794 1.00 95.25 109 ASN A C 1
ATOM 850 O O . ASN A 1 109 ? -3.092 -0.275 11.657 1.00 95.25 109 ASN A O 1
ATOM 854 N N . PRO A 1 110 ? -5.046 -1.394 11.622 1.00 96.56 110 PRO A N 1
ATOM 855 C CA . PRO A 1 110 ? -4.459 -2.680 11.260 1.00 96.56 110 PRO A CA 1
ATOM 856 C C . PRO A 1 110 ? -4.378 -2.913 9.742 1.00 96.56 110 PRO A C 1
ATOM 858 O O . PRO A 1 110 ? -3.858 -3.950 9.336 1.00 96.56 110 PRO A O 1
ATOM 861 N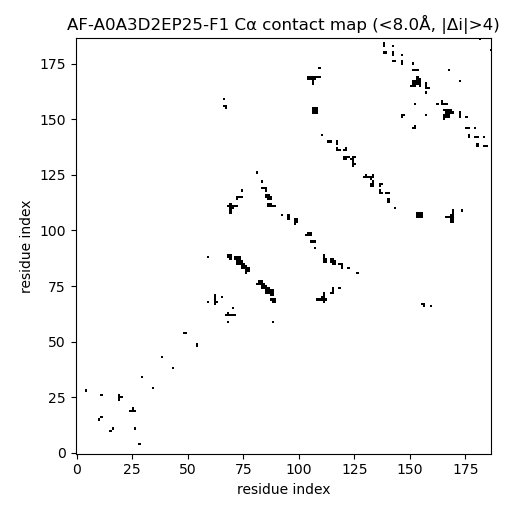 N . ILE A 1 111 ? -4.886 -2.002 8.897 1.00 97.25 111 ILE A N 1
ATOM 862 C CA . ILE A 1 111 ? -5.095 -2.249 7.458 1.00 97.25 111 ILE A CA 1
ATOM 863 C C . ILE A 1 111 ? -3.788 -2.614 6.748 1.00 97.25 111 ILE A C 1
ATOM 865 O O . ILE A 1 111 ? -3.737 -3.660 6.111 1.00 97.25 111 ILE A O 1
ATOM 869 N N . ALA A 1 112 ? -2.710 -1.840 6.908 1.00 93.69 112 ALA A N 1
ATOM 870 C CA . ALA A 1 112 ? -1.413 -2.173 6.307 1.00 93.69 112 ALA A CA 1
ATOM 871 C C . ALA A 1 112 ? -0.891 -3.558 6.742 1.00 93.69 112 ALA A C 1
ATOM 873 O O . ALA A 1 112 ? -0.365 -4.311 5.925 1.00 93.69 112 ALA A O 1
ATOM 874 N N . SER A 1 113 ? -1.091 -3.935 8.011 1.00 96.56 113 SER A N 1
ATOM 875 C CA . SER A 1 113 ? -0.708 -5.264 8.516 1.00 96.56 113 SER A CA 1
ATOM 876 C C . SER A 1 113 ? -1.559 -6.383 7.905 1.00 96.56 113 SER A C 1
ATOM 878 O O . SER A 1 113 ? -1.040 -7.453 7.597 1.00 96.56 113 SER A O 1
ATOM 880 N N . ILE A 1 114 ? -2.857 -6.144 7.697 1.00 98.06 114 ILE A N 1
ATOM 881 C CA . ILE A 1 114 ? -3.749 -7.075 6.990 1.00 98.06 114 ILE A CA 1
ATOM 882 C C . ILE A 1 114 ? -3.309 -7.211 5.533 1.00 98.06 114 ILE A C 1
ATOM 884 O O . ILE A 1 114 ? -3.203 -8.327 5.031 1.00 98.06 114 ILE A O 1
ATOM 888 N N . TYR A 1 115 ? -2.984 -6.096 4.877 1.00 97.88 115 TYR A N 1
ATOM 889 C CA . TYR A 1 115 ? -2.528 -6.102 3.493 1.00 97.88 115 TYR A CA 1
ATOM 890 C C . TYR A 1 115 ? -1.190 -6.829 3.316 1.00 97.88 115 TYR A C 1
ATOM 892 O O . TYR A 1 115 ? -0.983 -7.470 2.293 1.00 97.88 115 TYR A O 1
ATOM 900 N N . ALA A 1 116 ? -0.294 -6.809 4.307 1.00 97.44 116 ALA A N 1
ATOM 901 C CA . ALA A 1 116 ? 0.912 -7.638 4.275 1.00 97.44 116 ALA A CA 1
ATOM 902 C C . ALA A 1 116 ? 0.564 -9.139 4.176 1.00 97.44 116 ALA A C 1
ATOM 904 O O . ALA A 1 116 ? 1.092 -9.855 3.321 1.00 97.44 116 ALA A O 1
ATOM 905 N N . TRP A 1 117 ? -0.401 -9.605 4.981 1.00 98.38 117 TRP A N 1
ATOM 906 C CA . TRP A 1 117 ? -0.908 -10.979 4.908 1.00 98.38 117 TRP A CA 1
ATOM 907 C C . TRP A 1 117 ? -1.599 -11.280 3.579 1.00 98.38 117 TRP A C 1
ATOM 909 O O . TRP A 1 117 ? -1.284 -12.289 2.947 1.00 98.38 117 TRP A O 1
ATOM 919 N N . THR A 1 118 ? -2.527 -10.428 3.133 1.00 98.38 118 THR A N 1
ATOM 920 C CA . THR A 1 118 ? -3.267 -10.671 1.885 1.00 98.38 118 THR A CA 1
ATOM 921 C C . THR A 1 118 ? -2.347 -10.639 0.676 1.00 98.38 118 THR A C 1
ATOM 923 O O . THR A 1 118 ? -2.516 -11.468 -0.210 1.00 98.38 118 THR A O 1
ATOM 926 N N . ARG A 1 119 ? -1.320 -9.781 0.643 1.00 97.94 119 ARG A N 1
ATOM 927 C CA . ARG A 1 119 ? -0.314 -9.778 -0.430 1.00 97.94 119 ARG A CA 1
ATOM 928 C C . ARG A 1 119 ? 0.509 -11.061 -0.432 1.00 97.94 119 ARG A C 1
ATOM 930 O O . ARG A 1 119 ? 0.681 -11.651 -1.496 1.00 97.94 119 ARG A O 1
ATOM 937 N N . GLY A 1 120 ? 0.943 -11.542 0.734 1.00 97.81 120 GLY A N 1
ATOM 938 C CA . GLY A 1 120 ? 1.608 -12.843 0.848 1.00 97.81 120 GLY A CA 1
ATOM 939 C C . GLY A 1 120 ? 0.735 -13.997 0.335 1.00 97.81 120 GLY A C 1
ATOM 940 O O . GLY A 1 120 ? 1.188 -14.806 -0.476 1.00 97.81 120 GLY A O 1
ATOM 941 N N . LEU A 1 121 ? -0.537 -14.036 0.745 1.00 98.12 121 LEU A N 1
ATOM 942 C CA . LEU A 1 121 ? -1.513 -15.033 0.290 1.00 98.12 121 LEU A CA 1
ATOM 943 C C . LEU A 1 121 ? -1.810 -14.918 -1.207 1.00 98.12 121 LEU A C 1
ATOM 945 O O . LEU A 1 121 ? -1.877 -15.933 -1.890 1.00 98.12 121 LEU A O 1
ATOM 949 N N . PHE A 1 122 ? -1.942 -13.699 -1.726 1.00 98.00 122 PHE A N 1
ATOM 950 C CA . PHE A 1 122 ? -2.171 -13.435 -3.140 1.00 98.00 122 PHE A CA 1
ATOM 951 C C . PHE A 1 122 ? -1.048 -14.034 -3.988 1.00 98.00 122 PHE A C 1
ATOM 953 O O . PHE A 1 122 ? -1.325 -14.823 -4.887 1.00 98.00 122 PHE A O 1
ATOM 960 N N . TYR A 1 123 ? 0.218 -13.729 -3.677 1.00 97.19 123 TYR A N 1
ATOM 961 C CA . TYR A 1 123 ? 1.351 -14.277 -4.427 1.00 97.19 123 TYR A CA 1
ATOM 962 C C . TYR A 1 123 ? 1.501 -15.784 -4.244 1.00 97.19 123 TYR A C 1
ATOM 964 O O . TYR A 1 123 ? 1.736 -16.484 -5.225 1.00 97.19 123 TYR A O 1
ATOM 972 N N . ARG A 1 124 ? 1.303 -16.311 -3.027 1.00 97.81 124 ARG A N 1
ATOM 973 C CA . ARG A 1 124 ? 1.282 -17.765 -2.806 1.00 97.81 124 ARG A CA 1
ATOM 974 C C . ARG A 1 124 ? 0.221 -18.436 -3.679 1.00 97.81 124 ARG A C 1
ATOM 976 O O . ARG A 1 124 ? 0.521 -19.426 -4.336 1.00 97.81 124 ARG A O 1
ATOM 983 N N . GLY A 1 125 ? -0.974 -17.849 -3.731 1.00 97.88 125 GLY A N 1
ATOM 984 C CA . GLY A 1 125 ? -2.088 -18.324 -4.538 1.00 97.88 125 GLY A CA 1
ATOM 985 C C . GLY A 1 125 ? -1.801 -18.298 -6.038 1.00 97.88 125 GLY A C 1
ATOM 986 O O . GLY A 1 125 ? -2.096 -19.265 -6.732 1.00 97.88 125 GLY A O 1
ATOM 987 N N . GLN A 1 126 ? -1.162 -17.231 -6.529 1.00 96.62 126 GLN A N 1
ATOM 988 C CA . GLN A 1 126 ? -0.695 -17.135 -7.917 1.00 96.62 126 GLN A CA 1
ATOM 989 C C . GLN A 1 126 ? 0.374 -18.188 -8.243 1.00 96.62 126 GLN A C 1
ATOM 991 O O . GLN A 1 126 ? 0.346 -18.775 -9.315 1.00 96.62 126 GLN A O 1
ATOM 996 N N . PHE A 1 127 ? 1.319 -18.435 -7.333 1.00 96.69 127 PHE A N 1
ATOM 997 C CA . PHE A 1 127 ? 2.407 -19.392 -7.559 1.00 96.69 127 PHE A CA 1
ATOM 998 C C . PHE A 1 127 ? 1.963 -20.857 -7.489 1.00 96.69 127 PHE A C 1
ATOM 1000 O O . PHE A 1 127 ? 2.612 -21.704 -8.098 1.00 96.69 127 PHE A O 1
ATOM 1007 N N . ASP A 1 128 ? 0.902 -21.150 -6.735 1.00 98.00 128 ASP A N 1
ATOM 1008 C CA . ASP A 1 128 ? 0.339 -22.498 -6.581 1.00 98.00 128 ASP A CA 1
ATOM 1009 C C . ASP A 1 128 ? -0.866 -22.769 -7.491 1.00 98.00 128 ASP A C 1
ATOM 1011 O O . ASP A 1 128 ? -1.461 -23.839 -7.388 1.00 98.00 128 ASP A O 1
ATOM 1015 N N . ASP A 1 129 ? -1.262 -21.811 -8.336 1.00 97.94 129 ASP A N 1
ATOM 1016 C CA . ASP A 1 129 ? -2.491 -21.879 -9.136 1.00 97.94 129 ASP A CA 1
ATOM 1017 C C . ASP A 1 129 ? -3.749 -22.183 -8.282 1.00 97.94 129 ASP A C 1
ATOM 1019 O O . ASP A 1 129 ? -4.615 -22.968 -8.671 1.00 97.94 129 ASP A O 1
ATOM 1023 N N . THR A 1 130 ? -3.865 -21.550 -7.104 1.00 98.38 130 THR A N 1
ATOM 1024 C CA . THR A 1 130 ? -4.992 -21.707 -6.155 1.00 98.38 130 THR A CA 1
ATOM 1025 C C . THR A 1 130 ? -5.880 -20.450 -6.130 1.00 98.38 130 THR A C 1
ATOM 1027 O O . THR A 1 130 ? -5.727 -19.571 -5.270 1.00 98.38 130 THR A O 1
ATOM 1030 N N . PRO A 1 131 ? -6.817 -20.298 -7.091 1.00 97.94 131 PRO A N 1
ATOM 1031 C CA . PRO A 1 131 ? -7.624 -19.086 -7.240 1.00 97.94 131 PRO A CA 1
ATOM 1032 C C . PRO A 1 131 ? -8.498 -18.778 -6.018 1.00 97.94 131 PRO A C 1
ATOM 1034 O O . PRO A 1 131 ? -8.799 -17.620 -5.757 1.00 97.94 131 PRO A O 1
ATOM 1037 N N . GLU A 1 132 ? -8.888 -19.776 -5.230 1.00 97.81 132 GLU A N 1
ATOM 1038 C CA . GLU A 1 132 ? -9.627 -19.602 -3.981 1.00 97.81 132 GLU A CA 1
ATOM 1039 C C . GLU A 1 132 ? -8.837 -18.812 -2.926 1.00 97.81 132 GLU A C 1
ATOM 1041 O O . GLU A 1 132 ? -9.415 -17.969 -2.238 1.00 97.81 132 GLU A O 1
ATOM 1046 N N . VAL A 1 133 ? -7.516 -19.010 -2.847 1.00 98.19 133 VAL A N 1
ATOM 1047 C CA . VAL A 1 133 ? -6.635 -18.262 -1.935 1.00 98.19 133 VAL A CA 1
ATOM 1048 C C . VAL A 1 133 ? -6.499 -16.815 -2.408 1.00 98.19 133 VAL A C 1
ATOM 1050 O O . VAL A 1 133 ? -6.576 -15.884 -1.605 1.00 98.19 133 VAL A O 1
ATOM 1053 N N . VAL A 1 134 ? -6.363 -16.622 -3.723 1.00 98.31 134 VAL A N 1
ATOM 1054 C CA . VAL A 1 134 ? -6.328 -15.297 -4.360 1.00 98.31 134 VAL A CA 1
ATOM 1055 C C . VAL A 1 134 ? -7.630 -14.537 -4.092 1.00 98.31 134 VAL A C 1
ATOM 1057 O O . VAL A 1 134 ? -7.596 -13.387 -3.656 1.00 98.31 134 VAL A O 1
ATOM 1060 N N . ASN A 1 135 ? -8.774 -15.195 -4.290 1.00 97.88 135 ASN A N 1
ATOM 1061 C CA . ASN A 1 135 ? -10.095 -14.611 -4.077 1.00 97.88 135 ASN A CA 1
ATOM 1062 C C . ASN A 1 135 ? -10.319 -14.238 -2.608 1.00 97.88 135 ASN A C 1
ATOM 1064 O O . ASN A 1 135 ? -10.851 -13.167 -2.331 1.00 97.88 135 ASN A O 1
ATOM 1068 N N . PHE A 1 136 ? -9.880 -15.078 -1.665 1.00 98.38 136 PHE A N 1
ATOM 1069 C CA . PHE A 1 136 ? -9.939 -14.760 -0.238 1.00 98.38 136 PHE A CA 1
ATOM 1070 C C . PHE A 1 136 ? -9.116 -13.508 0.099 1.00 98.38 136 PHE A C 1
ATOM 1072 O O . PHE A 1 136 ? -9.617 -12.599 0.761 1.00 98.38 136 PHE A O 1
ATOM 1079 N N . ALA A 1 137 ? -7.876 -13.426 -0.396 1.00 98.25 137 ALA A N 1
ATOM 1080 C CA . ALA A 1 137 ? -7.014 -12.268 -0.178 1.00 98.25 137 ALA A CA 1
ATOM 1081 C C . ALA A 1 137 ? -7.652 -10.972 -0.716 1.00 98.25 137 ALA A C 1
ATOM 1083 O O . ALA A 1 137 ? -7.712 -9.970 -0.007 1.00 98.25 137 ALA A O 1
ATOM 1084 N N . GLN A 1 138 ? -8.195 -11.007 -1.936 1.00 98.00 138 GLN A N 1
ATOM 1085 C CA . GLN A 1 138 ? -8.872 -9.861 -2.556 1.00 98.00 138 GLN A CA 1
ATOM 1086 C C . GLN A 1 138 ? -10.183 -9.480 -1.854 1.00 98.00 138 GLN A C 1
ATOM 1088 O O . GLN A 1 138 ? -10.500 -8.292 -1.743 1.00 98.00 138 GLN A O 1
ATOM 1093 N N . ALA A 1 139 ? -10.942 -10.464 -1.366 1.00 98.19 139 ALA A N 1
ATOM 1094 C CA . ALA A 1 139 ? -12.155 -10.220 -0.594 1.00 98.19 139 ALA A C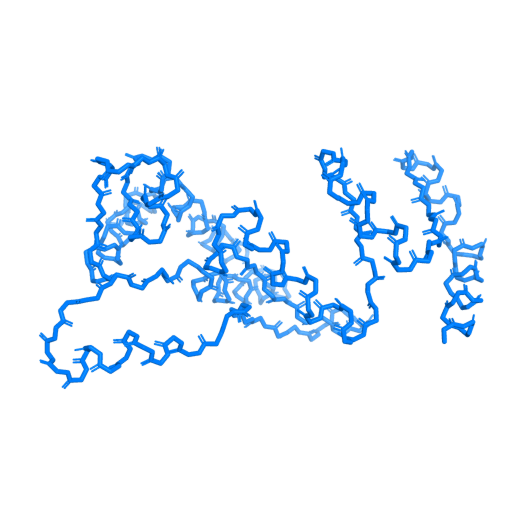A 1
ATOM 1095 C C . ALA A 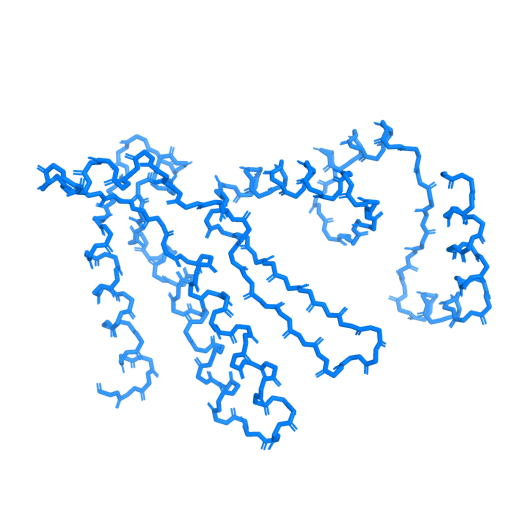1 139 ? -11.829 -9.483 0.712 1.00 98.19 139 ALA A C 1
ATOM 1097 O O . ALA A 1 139 ? -12.479 -8.488 1.023 1.00 98.19 139 ALA A O 1
ATOM 1098 N N . LEU A 1 140 ? -10.787 -9.911 1.431 1.00 98.44 140 LEU A N 1
ATOM 1099 C CA . LEU A 1 140 ? -10.353 -9.252 2.663 1.00 98.44 140 LEU A CA 1
ATOM 1100 C C . LEU A 1 140 ? -9.834 -7.824 2.417 1.00 98.44 140 LEU A C 1
ATOM 1102 O O . LEU A 1 140 ? -10.175 -6.916 3.173 1.00 98.44 140 LEU A O 1
ATOM 1106 N N . GLU A 1 141 ? -9.087 -7.584 1.334 1.00 98.31 141 GLU A N 1
ATOM 1107 C CA . GLU A 1 141 ? -8.698 -6.218 0.936 1.00 98.31 141 GLU A CA 1
ATOM 1108 C C . GLU A 1 141 ? -9.930 -5.338 0.662 1.00 98.31 141 GLU A C 1
ATOM 1110 O O . GLU A 1 141 ? -10.034 -4.217 1.163 1.00 98.31 141 GLU A O 1
ATOM 1115 N N . SER A 1 142 ? -10.914 -5.870 -0.067 1.00 97.88 142 SER A N 1
ATOM 1116 C CA . SER A 1 142 ? -12.160 -5.157 -0.376 1.00 97.88 142 SER A CA 1
ATOM 1117 C C . SER A 1 142 ? -12.991 -4.859 0.877 1.00 97.88 142 SER A C 1
ATOM 1119 O O . SER A 1 142 ? -13.590 -3.788 0.988 1.00 97.88 142 SER A O 1
ATOM 1121 N N . VAL A 1 143 ? -13.012 -5.779 1.847 1.00 98.50 143 VAL A N 1
ATOM 1122 C CA . VAL A 1 143 ? -13.660 -5.579 3.149 1.00 98.50 143 VAL A CA 1
ATOM 1123 C C . VAL A 1 143 ? -13.018 -4.405 3.884 1.00 98.50 143 VAL A C 1
ATOM 1125 O O . VAL A 1 143 ? -13.736 -3.482 4.250 1.00 98.50 143 VAL A O 1
ATOM 1128 N N . CYS A 1 144 ? -11.687 -4.358 4.000 1.00 98.25 144 CYS A N 1
ATOM 1129 C CA . CYS A 1 144 ? -10.987 -3.240 4.644 1.00 98.25 144 CYS A CA 1
ATOM 1130 C C . CYS A 1 144 ? -11.379 -1.875 4.059 1.00 98.25 144 CYS A C 1
ATOM 1132 O O . CYS A 1 144 ? -11.701 -0.957 4.814 1.00 98.25 144 CYS A O 1
ATOM 1134 N N . VAL A 1 145 ? -11.383 -1.747 2.727 1.00 97.75 145 VAL A N 1
ATOM 1135 C CA . VAL A 1 145 ? -11.760 -0.497 2.045 1.00 97.75 145 VAL A CA 1
ATOM 1136 C C . VAL A 1 145 ? -13.227 -0.163 2.301 1.00 97.75 145 VAL A C 1
ATOM 1138 O O . VAL A 1 145 ? -13.540 0.913 2.809 1.00 97.75 145 VAL A O 1
ATOM 1141 N N . SER A 1 146 ? -14.129 -1.103 2.020 1.00 97.94 146 SER A N 1
ATOM 1142 C CA . SER A 1 146 ? -15.570 -0.861 2.128 1.00 97.94 146 SER A CA 1
ATOM 1143 C C . SER A 1 146 ? -16.030 -0.585 3.563 1.00 97.94 146 SER A C 1
ATOM 1145 O O . SER A 1 146 ? -16.963 0.191 3.758 1.00 97.94 146 SER A O 1
ATOM 1147 N N . THR A 1 147 ? -15.388 -1.167 4.582 1.00 98.38 147 THR A N 1
ATOM 1148 C CA . THR A 1 147 ? -15.678 -0.877 5.995 1.00 98.38 147 THR A CA 1
ATOM 1149 C C . THR A 1 147 ? -15.338 0.575 6.342 1.00 98.38 147 THR A C 1
ATOM 1151 O O . THR A 1 147 ? -16.149 1.251 6.980 1.00 98.38 147 THR A O 1
ATOM 1154 N N . VAL A 1 148 ? -14.196 1.083 5.861 1.00 97.81 148 VAL A N 1
ATOM 1155 C CA . VAL A 1 148 ? -13.809 2.492 6.033 1.00 97.81 148 VAL A CA 1
ATOM 1156 C C . VAL A 1 148 ? -14.766 3.421 5.286 1.00 97.81 148 VAL A C 1
ATOM 1158 O O . VAL A 1 148 ? -15.233 4.401 5.865 1.00 97.81 148 VAL A O 1
ATOM 1161 N N . GLU A 1 149 ? -15.125 3.100 4.041 1.00 97.06 149 GLU A N 1
ATOM 1162 C CA . GLU A 1 149 ? -16.070 3.893 3.235 1.00 97.06 149 GLU A CA 1
ATOM 1163 C C . GLU A 1 149 ? -17.483 3.950 3.840 1.00 97.06 149 GLU A C 1
ATOM 1165 O O . GLU A 1 149 ? -18.193 4.940 3.673 1.00 97.06 149 GLU A O 1
ATOM 1170 N N . GLN A 1 150 ? -17.881 2.926 4.599 1.00 97.00 150 GLN A N 1
ATOM 1171 C CA . GLN A 1 150 ? -19.134 2.903 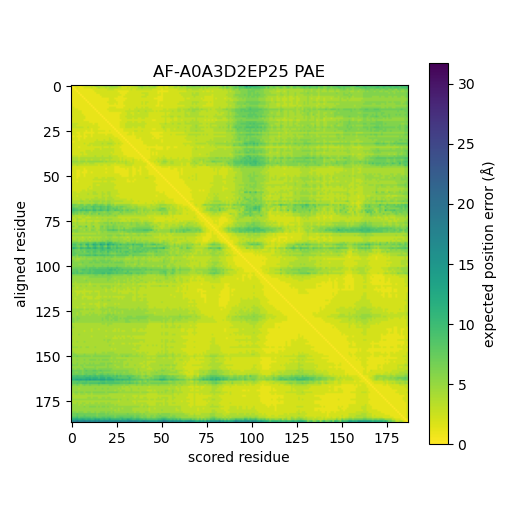5.364 1.00 97.00 150 GLN A CA 1
ATOM 1172 C C . GLN A 1 150 ? -19.087 3.747 6.652 1.00 97.00 150 GLN A C 1
ATOM 1174 O O . GLN A 1 150 ? -20.089 3.846 7.360 1.00 97.00 150 GLN A O 1
ATOM 1179 N N . GLY A 1 151 ? -17.943 4.360 6.969 1.00 97.06 151 GLY A N 1
ATOM 1180 C CA . GLY A 1 151 ? -17.762 5.230 8.132 1.00 97.06 151 GLY A CA 1
ATOM 1181 C C . GLY A 1 151 ? -17.201 4.532 9.373 1.00 97.06 151 GLY A C 1
ATOM 1182 O O . GLY A 1 151 ? -16.994 5.191 10.394 1.00 97.06 151 GLY A O 1
ATOM 1183 N N . PHE A 1 152 ? -16.923 3.227 9.308 1.00 98.19 152 PHE A N 1
ATOM 1184 C CA . PHE A 1 152 ? -16.289 2.485 10.396 1.00 98.19 152 PHE A CA 1
ATOM 1185 C C . PHE A 1 152 ? -14.778 2.520 10.208 1.00 98.19 152 PHE A C 1
ATOM 1187 O O . PHE A 1 152 ? -14.237 1.861 9.330 1.00 98.19 152 PHE A O 1
ATOM 1194 N N . MET A 1 153 ? -14.080 3.301 11.024 1.00 98.06 153 MET A N 1
ATOM 1195 C CA . MET A 1 153 ? -12.644 3.512 10.851 1.00 98.06 153 MET A CA 1
ATOM 1196 C C . MET A 1 153 ? -11.930 3.739 12.179 1.00 98.06 153 MET A C 1
ATOM 1198 O O . MET A 1 153 ? -12.552 4.035 13.203 1.00 98.06 153 MET A O 1
ATOM 1202 N N . THR A 1 154 ? -10.609 3.604 12.170 1.00 97.62 154 THR A N 1
ATOM 1203 C CA . THR A 1 154 ? -9.758 3.943 13.310 1.00 97.62 154 THR A CA 1
ATOM 1204 C C . THR A 1 154 ? -9.533 5.450 13.417 1.00 97.62 154 THR A C 1
ATOM 1206 O O . THR A 1 154 ? -9.828 6.235 12.512 1.00 97.62 154 THR A O 1
ATOM 1209 N N . LYS A 1 155 ? -9.033 5.874 14.579 1.00 95.25 155 LYS A N 1
ATOM 1210 C CA . LYS A 1 155 ? -8.908 7.281 14.964 1.00 95.25 155 LYS A CA 1
ATOM 1211 C C . LYS A 1 155 ? -8.040 8.092 14.005 1.00 95.25 155 LYS A C 1
ATOM 1213 O O . LYS A 1 155 ? -8.332 9.259 13.785 1.00 95.25 155 LYS A O 1
ATOM 1218 N N . ASP A 1 156 ? -6.976 7.505 13.469 1.00 92.75 156 ASP A N 1
ATOM 1219 C CA . ASP A 1 156 ? -6.103 8.157 12.490 1.00 92.75 156 ASP A CA 1
ATOM 1220 C C . ASP A 1 156 ? -6.871 8.603 11.241 1.00 92.75 156 ASP A C 1
ATOM 1222 O O . ASP A 1 156 ? -6.665 9.723 10.790 1.00 92.75 156 ASP A O 1
ATOM 1226 N N . LEU A 1 157 ? -7.797 7.780 10.741 1.00 95.44 157 LEU A N 1
ATOM 1227 C CA . LEU A 1 157 ? -8.599 8.095 9.557 1.00 95.44 157 LEU A CA 1
ATOM 1228 C C . LEU A 1 157 ? -9.734 9.069 9.872 1.00 95.44 157 LEU A C 1
ATOM 1230 O O . LEU A 1 157 ? -9.946 10.029 9.136 1.00 95.44 157 LEU A O 1
ATOM 1234 N N . ALA A 1 158 ? -10.423 8.874 10.999 1.00 95.94 158 ALA A N 1
ATOM 1235 C CA . ALA A 1 158 ? -11.532 9.741 11.396 1.00 95.94 158 ALA A CA 1
ATOM 1236 C C . ALA A 1 158 ? -11.108 11.212 11.515 1.00 95.94 158 ALA A C 1
ATOM 1238 O O . ALA A 1 158 ? -11.814 12.104 11.047 1.00 95.94 158 ALA A O 1
ATOM 1239 N N . LEU A 1 159 ? -9.912 11.459 12.065 1.00 93.62 159 LEU A N 1
ATOM 1240 C CA . LEU A 1 159 ? -9.356 12.805 12.218 1.00 93.62 159 LEU A CA 1
ATOM 1241 C C . LEU A 1 159 ? -9.080 13.521 10.884 1.00 93.62 159 LEU A C 1
ATOM 1243 O O . LEU A 1 159 ? -8.971 14.745 10.883 1.00 93.62 159 LEU A O 1
ATOM 1247 N N . LEU A 1 160 ? -8.971 12.789 9.770 1.00 93.69 160 LEU A N 1
ATOM 1248 C CA . LEU A 1 160 ? -8.801 13.356 8.426 1.00 93.69 160 LEU A CA 1
ATOM 1249 C C . LEU A 1 160 ? -10.135 13.759 7.789 1.00 93.69 160 LEU A C 1
ATOM 1251 O O . LEU A 1 160 ? -10.152 14.601 6.894 1.00 93.69 160 LEU A O 1
ATOM 1255 N N . VAL A 1 161 ? -11.242 13.158 8.235 1.00 94.69 161 VAL A N 1
ATOM 1256 C CA . VAL A 1 161 ? -12.586 13.413 7.703 1.00 94.69 161 VAL A CA 1
ATOM 1257 C C . VAL A 1 161 ? -13.180 14.663 8.345 1.00 94.69 161 VAL A C 1
ATOM 1259 O O . VAL A 1 161 ? -13.512 15.625 7.653 1.00 94.69 161 VAL A O 1
ATOM 1262 N N . SER A 1 162 ? -13.338 14.660 9.671 1.00 93.75 162 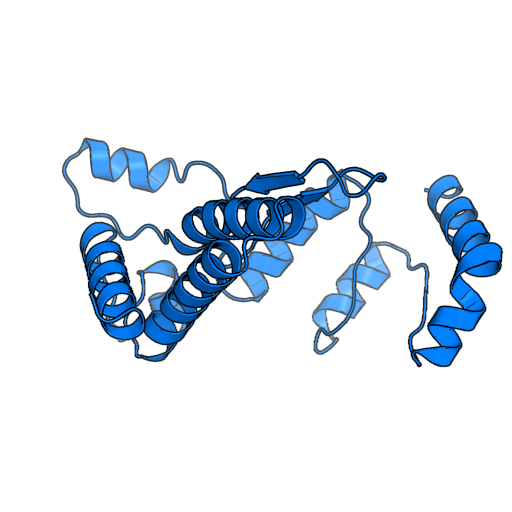SER A N 1
ATOM 1263 C CA . SER A 1 162 ? -13.831 15.810 10.435 1.00 93.75 162 SER A CA 1
ATOM 1264 C C . SER A 1 162 ? -13.586 15.625 11.941 1.00 93.75 162 SER A C 1
ATOM 1266 O O . SER A 1 162 ? -13.399 14.497 12.400 1.00 93.75 162 SER A O 1
ATOM 1268 N N . PRO A 1 163 ? -13.634 16.702 12.751 1.00 90.75 163 PRO A N 1
ATOM 1269 C CA . PRO A 1 163 ? -13.535 16.594 14.210 1.00 90.75 163 PRO A CA 1
ATOM 1270 C C . PRO A 1 163 ? -14.645 15.756 14.863 1.00 90.75 163 PRO A C 1
ATOM 1272 O O . PRO A 1 163 ? -14.435 15.223 15.952 1.00 90.75 163 PRO A O 1
ATOM 1275 N N . ASP A 1 164 ? -15.803 15.645 14.206 1.00 93.56 164 ASP A N 1
ATOM 1276 C CA . ASP A 1 164 ? -17.002 14.980 14.728 1.00 93.56 164 ASP A CA 1
ATOM 1277 C C . ASP A 1 164 ? -17.145 13.528 14.232 1.00 93.56 164 ASP A C 1
ATOM 1279 O O . ASP A 1 164 ? -18.051 12.810 14.661 1.00 93.56 164 ASP A O 1
ATOM 1283 N N . GLN A 1 165 ? -16.263 13.072 13.333 1.00 96.06 165 GLN A N 1
ATOM 1284 C CA . GLN A 1 165 ? -16.280 11.707 12.816 1.00 96.06 165 GLN A CA 1
ATOM 1285 C C . GLN A 1 165 ? -15.974 10.702 13.939 1.00 96.06 165 GLN A C 1
ATOM 1287 O O . GLN A 1 165 ? -14.925 10.743 14.589 1.00 96.06 165 GLN A O 1
ATOM 1292 N N . GLY A 1 166 ? -16.898 9.761 14.147 1.00 96.12 166 GLY A N 1
ATOM 1293 C CA . GLY A 1 166 ? -16.711 8.655 15.083 1.00 96.12 166 GLY A CA 1
ATOM 1294 C C . GLY A 1 166 ? -15.600 7.702 14.636 1.00 96.12 166 GLY A C 1
ATOM 1295 O O . GLY A 1 166 ? -15.328 7.559 13.443 1.00 96.12 166 GLY A O 1
ATOM 1296 N N . TRP A 1 167 ? -14.975 7.028 15.600 1.00 97.69 167 TRP A N 1
ATOM 1297 C CA . TRP A 1 167 ? -13.937 6.027 15.360 1.00 97.69 167 TRP A CA 1
ATOM 1298 C C . TRP A 1 167 ? -14.073 4.837 16.309 1.00 97.69 167 TRP A C 1
ATOM 1300 O O . TRP A 1 167 ? -14.684 4.936 17.374 1.00 97.69 167 TRP A O 1
ATOM 1310 N N . LEU A 1 168 ? -13.473 3.717 15.915 1.00 98.31 168 LEU A N 1
ATOM 1311 C CA . LEU A 1 168 ? -13.473 2.451 16.644 1.00 98.31 168 LEU A CA 1
ATOM 1312 C C . LEU A 1 168 ? -12.124 2.194 17.323 1.00 98.31 168 LEU A C 1
ATOM 1314 O O . LEU A 1 168 ? -11.064 2.561 16.799 1.00 98.31 168 LEU A O 1
ATOM 1318 N N . THR A 1 169 ? -12.136 1.544 18.488 1.00 98.25 169 THR A N 1
ATOM 1319 C CA . THR A 1 169 ? -10.897 1.014 19.080 1.00 98.25 169 THR A CA 1
ATOM 1320 C C . THR A 1 169 ? -10.304 -0.081 18.190 1.00 98.25 169 THR A C 1
ATOM 1322 O O . THR A 1 169 ? -10.972 -0.608 17.302 1.00 98.25 169 THR A O 1
ATOM 1325 N N . THR A 1 170 ? -9.038 -0.437 18.421 1.00 97.56 170 THR A N 1
ATOM 1326 C CA . THR A 1 170 ? -8.329 -1.476 17.658 1.00 97.56 170 THR A CA 1
ATOM 1327 C C . THR A 1 170 ? -9.139 -2.775 17.612 1.00 97.56 170 THR A C 1
ATOM 1329 O O . THR A 1 170 ? -9.334 -3.333 16.537 1.00 97.56 170 THR A O 1
ATOM 1332 N N . SER A 1 171 ? -9.661 -3.224 18.760 1.00 97.56 171 SER A N 1
ATOM 1333 C CA . SER A 1 171 ? -10.461 -4.452 18.849 1.00 97.56 171 SER A CA 1
ATOM 1334 C C . SER A 1 171 ? -11.800 -4.314 18.127 1.00 97.56 171 SER A C 1
ATOM 1336 O O . SER A 1 171 ? -12.135 -5.161 17.314 1.00 97.56 171 SER A O 1
ATOM 1338 N N . GLN A 1 172 ? -12.519 -3.207 18.340 1.00 98.44 172 GLN A N 1
ATOM 1339 C CA . GLN A 1 172 ? -13.810 -2.966 17.684 1.00 98.44 172 GLN A CA 1
ATOM 1340 C C . GLN A 1 172 ? -13.696 -2.920 16.157 1.00 98.44 172 GLN A C 1
ATOM 1342 O O . GLN A 1 172 ? -14.589 -3.388 15.456 1.00 98.44 172 GLN A O 1
ATOM 1347 N N . PHE A 1 173 ? -12.614 -2.342 15.631 1.00 98.50 173 PHE A N 1
ATOM 1348 C CA . PHE A 1 173 ? -12.389 -2.297 14.192 1.00 98.50 173 PHE A CA 1
ATOM 1349 C C . PHE A 1 173 ? -12.061 -3.686 13.630 1.00 98.50 173 PHE A C 1
ATOM 1351 O O . PHE A 1 173 ? -12.617 -4.061 12.605 1.00 98.50 173 PHE A O 1
ATOM 1358 N N . LEU A 1 174 ? -11.232 -4.480 14.320 1.00 98.44 174 LEU A N 1
ATOM 1359 C CA . LEU A 1 174 ? -10.966 -5.872 13.934 1.00 98.44 174 LEU A CA 1
ATOM 1360 C C . LEU A 1 174 ? -12.234 -6.736 13.967 1.00 98.44 174 LEU A C 1
ATOM 1362 O O . LEU A 1 174 ? -12.481 -7.473 13.016 1.00 98.44 174 LEU A O 1
ATOM 1366 N N . ASP A 1 175 ? -13.061 -6.595 15.006 1.00 98.50 175 ASP A N 1
ATOM 1367 C CA . ASP A 1 175 ? -14.349 -7.289 15.110 1.00 98.50 175 ASP A CA 1
ATOM 1368 C C . ASP A 1 175 ? -15.278 -6.900 13.951 1.00 98.50 175 ASP A C 1
ATOM 1370 O O . ASP A 1 175 ? -15.940 -7.755 13.362 1.00 98.50 175 ASP A O 1
ATOM 1374 N N . LYS A 1 176 ? -15.293 -5.612 13.572 1.00 98.56 176 LYS A N 1
ATOM 1375 C CA . LYS A 1 176 ? -16.097 -5.136 12.444 1.00 98.56 176 LYS A CA 1
ATOM 1376 C C . LYS A 1 176 ? -15.621 -5.711 11.107 1.00 98.56 176 LYS A C 1
ATOM 1378 O O . LYS A 1 176 ? -16.449 -6.075 10.276 1.00 98.56 176 LYS A O 1
ATOM 1383 N N . LEU A 1 177 ? -14.309 -5.816 10.897 1.00 98.44 177 LEU A N 1
ATOM 1384 C CA . LEU A 1 177 ? -13.746 -6.440 9.696 1.00 98.44 177 LEU A CA 1
ATOM 1385 C C . LEU A 1 177 ? -14.065 -7.940 9.624 1.00 98.44 177 LEU A C 1
ATOM 1387 O O . LEU A 1 177 ? -14.387 -8.436 8.548 1.00 98.44 177 LEU A O 1
ATOM 1391 N N . ASP A 1 178 ? -14.013 -8.656 10.749 1.00 98.25 178 ASP A N 1
ATOM 1392 C CA . ASP A 1 178 ? -14.390 -10.075 10.824 1.00 98.25 178 ASP A CA 1
ATOM 1393 C C . ASP A 1 178 ? -15.880 -10.291 10.505 1.00 98.25 178 ASP A C 1
ATOM 1395 O O . ASP A 1 178 ? -16.224 -11.174 9.716 1.00 98.25 178 ASP A O 1
ATOM 1399 N N . GLU A 1 179 ? -16.766 -9.447 11.048 1.00 98.12 179 GLU A N 1
ATOM 1400 C CA . GLU A 1 179 ? -18.198 -9.445 10.719 1.00 98.12 179 GLU A CA 1
ATOM 1401 C C . GLU A 1 179 ? -18.429 -9.270 9.207 1.00 98.12 179 GLU A C 1
ATOM 1403 O O . GLU A 1 179 ? -19.136 -10.066 8.581 1.00 98.12 179 GLU A O 1
ATOM 1408 N N . GLU A 1 180 ? -17.813 -8.249 8.604 1.00 98.06 180 GLU A N 1
ATOM 1409 C CA . GLU A 1 180 ? -17.976 -7.961 7.178 1.00 98.06 180 GLU A CA 1
ATOM 1410 C C . GLU A 1 180 ? -17.368 -9.052 6.289 1.00 98.06 180 GLU A C 1
ATOM 1412 O O . GLU A 1 180 ? -17.969 -9.421 5.277 1.00 98.06 180 GLU A O 1
ATOM 1417 N N . LEU A 1 181 ? -16.223 -9.623 6.674 1.00 97.88 181 LEU A N 1
ATOM 1418 C CA . LEU A 1 181 ? -15.606 -10.725 5.941 1.00 97.88 181 LEU A CA 1
ATOM 1419 C C . LEU A 1 181 ? -16.502 -11.963 5.936 1.00 97.88 181 LEU A C 1
ATOM 1421 O O . LEU A 1 181 ? -16.733 -12.537 4.871 1.00 97.88 181 LEU A O 1
ATOM 1425 N N . LYS A 1 182 ? -17.050 -12.355 7.094 1.00 97.50 182 LYS A N 1
ATOM 1426 C CA . LYS A 1 182 ? -17.998 -13.477 7.188 1.00 97.50 182 LYS A CA 1
ATOM 1427 C C . LYS A 1 182 ? -19.220 -13.244 6.311 1.00 97.50 182 LYS A C 1
ATOM 1429 O O . LYS A 1 182 ? -19.598 -14.125 5.542 1.00 97.50 182 LYS A O 1
ATOM 1434 N N . ARG A 1 183 ? -19.773 -12.028 6.338 1.00 96.62 183 ARG A N 1
ATOM 1435 C CA . ARG A 1 183 ? -20.907 -11.641 5.491 1.00 96.62 183 ARG A CA 1
ATOM 1436 C C . ARG A 1 183 ? -20.586 -11.755 3.998 1.00 96.62 183 ARG A C 1
ATOM 1438 O O . ARG A 1 183 ? -21.405 -12.282 3.249 1.00 96.62 183 ARG A O 1
ATOM 1445 N N . VAL A 1 184 ? -19.424 -11.268 3.556 1.00 95.19 184 VAL A N 1
ATOM 1446 C CA . VAL A 1 184 ? -18.988 -11.330 2.146 1.00 95.19 184 VAL A CA 1
ATOM 1447 C C . VAL A 1 184 ? -18.692 -12.767 1.706 1.00 95.19 184 VAL A C 1
ATOM 1449 O O . VAL A 1 184 ? -18.966 -13.121 0.561 1.00 95.19 184 VAL A O 1
ATOM 1452 N N . MET A 1 185 ? -18.171 -13.601 2.607 1.00 92.94 185 MET A N 1
ATOM 1453 C CA . MET A 1 185 ? -17.807 -14.993 2.322 1.00 92.94 185 MET A CA 1
ATOM 1454 C C . MET A 1 185 ? -18.945 -15.999 2.545 1.00 92.94 185 MET A C 1
ATOM 1456 O O . MET A 1 185 ? -18.801 -17.160 2.171 1.00 92.94 185 MET A O 1
ATOM 1460 N N . GLY A 1 186 ? -20.078 -15.573 3.112 1.00 92.38 186 GLY A N 1
ATOM 1461 C CA . GLY A 1 186 ? -21.218 -16.444 3.409 1.00 92.38 186 GLY A CA 1
ATOM 1462 C C . GLY A 1 186 ? -20.958 -17.440 4.546 1.00 92.38 186 GLY A C 1
ATOM 1463 O O . GLY A 1 186 ? -21.434 -18.573 4.467 1.00 92.38 186 GLY A O 1
ATOM 1464 N N . LEU A 1 187 ? -20.181 -17.030 5.556 1.00 82.19 187 LEU A N 1
ATOM 1465 C CA . LEU A 1 187 ? -19.799 -17.821 6.737 1.00 82.19 187 LEU A CA 1
ATOM 1466 C C . LEU A 1 187 ? -20.686 -17.545 7.958 1.00 82.19 187 LEU A C 1
ATOM 1468 O O . LEU A 1 187 ? -21.174 -16.401 8.098 1.00 82.19 187 LEU A O 1
#

Nearest PDB structures (foldseek):
  5svn-assembly1_B  TM=9.738E-01  e=2.943E-19  Homo sapiens
  5svn-assembly1_A  TM=9.758E-01  e=8.393E-19  Homo sapiens
  4l03-assembly2_C  TM=9.687E-01  e=8.393E-19  Homo sapiens
  4hcx-assembly1_B  TM=8.851E-01  e=3.715E-19  Mycobacterium tuberculosis
  7e3n-assemb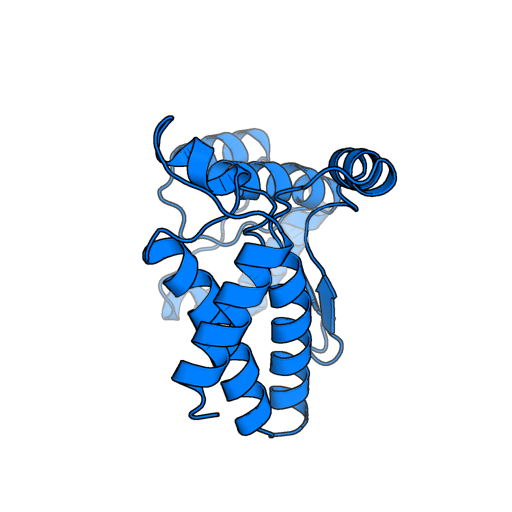ly1_A-2  TM=9.434E-01  e=3.813E-18  Trypanosoma brucei brucei TREU927

Radius of gyration: 19.79 Å; Cα contacts (8 Å, |Δi|>4): 184; chains: 1; bounding box: 46×42×59 Å

Foldseek 3Di:
DVVVVVVVVVCCVPPNVVVCVVVVHDDDDDDPVVVVVVVVVDPDDDDDDDDPVCCLVVVQVVQVVVQHLLPDWDWDADPVRQDIQTARSDDPPVVQVVCVVVVHFAFDRCNRVLLSVLVVQLSVCVVVVNVVSNVLSVLLNVLSVVCVVVLEGTPSRQVVVDPPRDYDTNVRSVVSSVVSSCVSVVD

pLDDT: mean 95.57, std 3.64, range [80.06, 98.56]

Mean predicted aligned error: 3.69 Å

Secondary structure (DSSP, 8-state):
-HHHHHHHHHHIIIIIHHHHHHTT-------HHHHHHHHTTS-S-------HHHHHHHHHHHHHHTT-GGG-EEEEE-TTS--EEEEESS---HHHHHHHTTT-------HHHHHHHHHHHHHHHHHTT-HHHHHHHHHHHHHHHHHHHTT---HHHHHHH-TT-----HHHHHHHHHHHHHHHHT-

Solvent-accessible surface area (backbone atoms only — not comparable to full-atom values): 10785 Å² total; per-residue (Å²): 108,71,68,57,54,55,51,52,51,47,50,35,68,76,75,35,48,68,59,29,57,75,70,73,51,86,87,83,92,69,58,70,74,58,44,57,59,46,62,76,71,50,92,71,95,77,88,81,90,57,56,73,70,57,36,59,59,48,48,54,53,50,24,46,73,77,64,38,51,43,76,27,82,37,72,53,68,45,97,85,73,79,52,74,48,50,36,41,70,55,78,88,54,61,73,54,51,59,37,45,76,71,75,41,90,46,42,62,64,57,55,12,54,50,45,14,53,27,49,48,38,30,54,51,14,64,76,67,74,34,63,69,47,29,49,49,24,53,49,52,55,49,37,59,53,53,41,41,76,73,58,56,34,28,46,71,59,18,64,72,75,36,95,82,49,62,58,33,42,37,65,56,44,52,54,49,51,52,54,49,41,29,64,76,69,74,102

Sequence (187 aa):
DGRFKDLFQHVFETEFKDKFAEAGITYEHRLIDDMVAAALKWSGGFVWACKNYDGDVQSDTVAQGFGSLGLMTSVLMTPDGKTVEAEAAHGTVTRHYRLHQQGKETSTNPIASIYAWTRGLFYRGQFDDTPEVVNFAQALESVCVSTVEQGFMTKDLALLVSPDQGWLTTSQFLDKLDEELKRVMGL